Protein AF-A0A351AC07-F1 (afdb_monomer_lite)

Radius of gyration: 26.87 Å; chains: 1; bounding box: 63×47×87 Å

pLDDT: mean 82.21, std 17.82, range [24.64, 98.38]

Sequence (279 aa):
MSVPEFALTTQGALGLLRFEITPADGVLLGVKDDQALPLRKALVGVGPDGILMDLLSGAQILGCYGEADADVTPERISPLRVPTGRFGAEATTHIEFFGSLPTRTLTTTRFHMFEHVFKVFDHEGTMSTLALMIVEHSQLRTWSYFFAADRNPIPPKVLGGKGQWVFDATTGELIAGHSGKVGLLWADVDRPALGMTVDFTSLREQDQEHSEVRLRFADGRAGKGVQGYNITPGGQVSVSLGGGVERVIGQIVTANHGVATISPLHVAPRSLSHGLGLR

Secondary structure (DSSP, 8-state):
-PPP---------TTT-EEEEEESSSEEEEEETTEEEEESSEEEEE-TTSBEEETTT-PEEEEE---TTS---TTS-EE-B--SSEES-B---EEEEEEEEEPP-TT--PPPEEEEEEEEE-TT--EEEEEEEEEE-SSTTEEEEEEEE--SSSPPEEEE-EEEEEE-TTT-BEEE--EEEEEEE-S-TTSPPEEEEEEEEEEEEES-SS---EEEEE--BPPEEEEEEEE-TT-EEEEEETTTEEEEEEEEPEEETTEEE---EEEEEE---------

Foldseek 3Di:
DDDDPPFPPDFFAAPFKWKWKAFPDFFFWWDDPNDTDTHRIAGWHADPQQFIARPVPRTFTKFFWDDFPDDTDPPDIDTDGDDNWFPPWDWWAEWEKAFADAFDDPPDPDWDKDKDKDWTAHPRLDIWIKIWIWTDDPDGQKIKIAIDTDPPPWTWDKDWRIDMWHADPPFQFTPDDQKTKIKTHGPPPVGDIDIYIYGHRNYGYDNDDHTPMDIPDTPTHHGFTFRGWDATQQQFIWTQGPPRDITTTTGGWGDDPNDIHRGGMDIDMDGPPDPPPDD

Structure (mmCIF, N/CA/C/O backbone):
data_AF-A0A351AC07-F1
#
_entry.id   AF-A0A351AC07-F1
#
loop_
_atom_site.group_PDB
_atom_site.id
_atom_site.type_symbol
_atom_site.label_atom_id
_atom_site.label_alt_id
_atom_site.label_comp_id
_atom_site.label_asym_id
_atom_site.label_entity_id
_atom_site.label_seq_id
_atom_site.pdbx_PDB_ins_code
_atom_site.Cartn_x
_atom_site.Cartn_y
_atom_site.Cartn_z
_atom_site.occupancy
_atom_site.B_iso_or_equiv
_atom_site.auth_seq_id
_atom_site.auth_comp_id
_atom_site.auth_asym_id
_atom_site.auth_atom_id
_atom_site.pdbx_PDB_model_num
ATOM 1 N N . MET A 1 1 ? 27.907 31.823 -30.418 1.00 31.12 1 MET A N 1
ATOM 2 C CA . MET A 1 1 ? 26.499 31.922 -29.982 1.00 31.12 1 MET A CA 1
ATOM 3 C C . MET A 1 1 ? 25.945 30.512 -29.965 1.00 31.12 1 MET A C 1
ATOM 5 O O . MET A 1 1 ? 25.778 29.929 -31.026 1.00 31.12 1 MET A O 1
ATOM 9 N N . SER A 1 2 ? 25.829 29.926 -28.775 1.00 25.70 2 SER A N 1
ATOM 10 C CA . SER A 1 2 ? 25.330 28.569 -28.561 1.00 25.70 2 SER A CA 1
ATOM 11 C C . SER A 1 2 ? 23.818 28.543 -28.763 1.00 25.70 2 SER A C 1
ATOM 13 O O . SER A 1 2 ? 23.089 29.342 -28.179 1.00 25.70 2 SER A O 1
ATOM 15 N N . VAL A 1 3 ? 23.362 27.644 -29.630 1.00 24.64 3 VAL A N 1
ATOM 16 C CA . VAL A 1 3 ? 21.943 27.325 -29.790 1.00 24.64 3 VAL A CA 1
ATOM 17 C C . VAL A 1 3 ? 21.494 26.629 -28.500 1.00 24.64 3 VAL A C 1
ATOM 19 O O . VAL A 1 3 ? 22.178 25.695 -28.079 1.00 24.64 3 VAL A O 1
ATOM 22 N N . PRO A 1 4 ? 20.410 27.064 -27.839 1.00 25.89 4 PRO A N 1
ATOM 23 C CA . PRO A 1 4 ? 19.892 26.333 -26.694 1.00 25.89 4 PRO A CA 1
ATOM 24 C C . PRO A 1 4 ? 19.366 24.975 -27.176 1.00 25.89 4 PRO A C 1
ATOM 26 O O . PRO A 1 4 ? 18.523 24.912 -28.073 1.00 25.89 4 PRO A O 1
ATOM 29 N N . GLU A 1 5 ? 19.884 23.892 -26.594 1.00 26.91 5 GLU A N 1
ATOM 30 C CA . GLU A 1 5 ? 19.292 22.558 -26.688 1.00 26.91 5 GLU A CA 1
ATOM 31 C C . GLU A 1 5 ? 17.883 22.632 -26.098 1.00 26.91 5 GLU A C 1
ATOM 33 O O . GLU A 1 5 ? 17.679 22.628 -24.884 1.00 26.91 5 GLU A O 1
ATOM 38 N N . PHE A 1 6 ? 16.886 22.744 -26.971 1.00 25.73 6 PHE A N 1
ATOM 39 C CA . PHE A 1 6 ? 15.506 22.485 -26.604 1.00 25.73 6 PHE A CA 1
ATOM 40 C C . PHE A 1 6 ? 15.398 20.993 -26.288 1.00 25.73 6 PHE A C 1
ATOM 42 O O . PHE A 1 6 ? 15.229 20.167 -27.185 1.00 25.73 6 PHE A O 1
ATOM 49 N N . ALA A 1 7 ? 15.506 20.643 -25.007 1.00 28.58 7 ALA A N 1
ATOM 50 C CA . ALA A 1 7 ? 15.009 19.372 -24.513 1.00 28.58 7 ALA A CA 1
ATOM 51 C C . ALA A 1 7 ? 13.507 19.331 -24.826 1.00 28.58 7 ALA A C 1
ATOM 53 O O . ALA A 1 7 ? 12.701 19.992 -24.175 1.00 28.58 7 ALA A O 1
ATOM 54 N N . LEU A 1 8 ? 13.137 18.612 -25.886 1.00 30.41 8 LEU A N 1
ATOM 55 C CA . LEU A 1 8 ? 11.752 18.303 -26.218 1.00 30.41 8 LEU A CA 1
ATOM 56 C C . LEU A 1 8 ? 11.208 17.365 -25.132 1.00 30.41 8 LEU A C 1
ATOM 58 O O . LEU A 1 8 ? 11.185 16.149 -25.308 1.00 30.41 8 LEU A O 1
ATOM 62 N N . THR A 1 9 ? 10.776 17.918 -23.998 1.00 35.34 9 THR A N 1
ATOM 63 C CA . THR A 1 9 ? 9.960 17.212 -23.005 1.00 35.34 9 THR A CA 1
ATOM 64 C C . THR A 1 9 ? 8.612 16.908 -23.642 1.00 35.34 9 THR A C 1
ATOM 66 O O . THR A 1 9 ? 7.666 17.692 -23.614 1.00 35.34 9 THR A O 1
ATOM 69 N N . THR A 1 10 ? 8.538 15.762 -24.307 1.00 43.12 10 THR A N 1
ATOM 70 C CA . THR A 1 10 ? 7.302 15.265 -24.902 1.00 43.12 10 THR A CA 1
ATOM 71 C C . THR A 1 10 ? 6.594 14.459 -23.829 1.00 43.12 10 THR A C 1
ATOM 73 O O . THR A 1 10 ? 6.897 13.296 -23.597 1.00 43.12 10 THR A O 1
ATOM 76 N N . GLN A 1 11 ? 5.679 15.114 -23.120 1.00 44.41 11 GLN A N 1
ATOM 77 C CA . GLN A 1 11 ? 4.775 14.437 -22.200 1.00 44.41 11 GLN A CA 1
ATOM 78 C C . GLN A 1 11 ? 3.702 13.693 -22.987 1.00 44.41 11 GLN A C 1
ATOM 80 O O . GLN A 1 11 ? 3.165 14.204 -23.971 1.00 44.41 11 GLN A O 1
ATOM 85 N N . GLY A 1 12 ? 3.300 12.530 -22.499 1.00 44.78 12 GLY A N 1
ATOM 86 C CA . GLY A 1 12 ? 1.999 12.000 -22.871 1.00 44.78 12 GLY A CA 1
ATOM 87 C C . GLY A 1 12 ? 1.707 10.622 -22.320 1.00 44.78 12 GLY A C 1
ATOM 88 O O . GLY A 1 12 ? 2.529 10.000 -21.652 1.00 44.78 12 GLY A O 1
ATOM 89 N N . ALA A 1 13 ? 0.474 10.208 -22.590 1.00 51.75 13 ALA A N 1
ATOM 90 C CA . ALA A 1 13 ? -0.187 9.103 -21.925 1.00 51.75 13 ALA A CA 1
ATOM 91 C C . ALA A 1 13 ? 0.572 7.778 -22.071 1.00 51.75 13 ALA A C 1
ATOM 93 O O . ALA A 1 13 ? 1.090 7.443 -23.144 1.00 51.75 13 ALA A O 1
ATOM 94 N N . LEU A 1 14 ? 0.576 7.003 -20.984 1.00 53.69 14 LEU A N 1
ATOM 95 C CA . LEU A 1 14 ? 1.040 5.618 -20.960 1.00 53.69 14 LEU A CA 1
ATOM 96 C C . LEU A 1 14 ? 0.433 4.835 -22.138 1.00 53.69 14 LEU A C 1
ATOM 98 O O . LEU A 1 14 ? -0.777 4.848 -22.351 1.00 53.69 14 LEU A O 1
ATOM 102 N N . GLY A 1 15 ? 1.292 4.200 -22.939 1.00 51.78 15 GLY A N 1
ATOM 103 C CA . GLY A 1 15 ? 0.907 3.412 -24.117 1.00 51.78 15 GLY A CA 1
ATOM 104 C C . GLY A 1 15 ? 0.845 4.167 -25.454 1.00 51.78 15 GLY A C 1
ATOM 105 O O . GLY A 1 15 ? 0.836 3.518 -26.501 1.00 51.78 15 GLY A O 1
ATOM 106 N N . LEU A 1 16 ? 0.861 5.508 -25.462 1.00 59.22 16 LEU A N 1
ATOM 107 C CA . LEU A 1 16 ? 0.823 6.304 -26.703 1.00 59.22 16 LEU A CA 1
ATOM 108 C C . LEU A 1 16 ? 2.176 6.905 -27.097 1.00 59.22 16 LEU A C 1
ATOM 110 O O . LEU A 1 16 ? 2.408 7.114 -28.290 1.00 59.22 16 LEU A O 1
ATOM 114 N N . LEU A 1 17 ? 3.080 7.143 -26.140 1.00 70.00 17 LEU A N 1
ATOM 115 C CA . LEU A 1 17 ? 4.438 7.576 -26.465 1.00 70.00 17 LEU A CA 1
ATOM 116 C C . LEU A 1 17 ? 5.362 6.420 -26.795 1.00 70.00 17 LEU A C 1
ATOM 118 O O . LEU A 1 17 ? 5.476 5.441 -26.052 1.00 70.00 17 LEU A O 1
ATOM 122 N N . ARG A 1 18 ? 6.070 6.613 -27.904 1.00 81.69 18 ARG A N 1
ATOM 123 C CA . ARG A 1 18 ? 7.169 5.775 -28.358 1.00 81.69 18 ARG A CA 1
ATOM 124 C C . ARG A 1 18 ? 8.381 6.660 -28.583 1.00 81.69 18 ARG A C 1
ATOM 126 O O . ARG A 1 18 ? 8.245 7.791 -29.048 1.00 81.69 18 ARG A O 1
ATOM 133 N N . PHE A 1 19 ? 9.557 6.135 -28.298 1.00 85.69 19 PHE A N 1
ATOM 134 C CA . PHE A 1 19 ? 10.814 6.836 -28.506 1.00 85.69 19 PHE A CA 1
ATOM 135 C C . PHE A 1 19 ? 11.640 6.062 -29.513 1.00 85.69 19 PHE A C 1
ATOM 137 O O . PHE A 1 19 ? 11.907 4.880 -29.336 1.00 85.69 19 PHE A O 1
ATOM 144 N N . GLU A 1 20 ? 12.054 6.720 -30.583 1.00 91.00 20 GLU A N 1
ATOM 145 C CA . GLU A 1 20 ? 13.135 6.184 -31.389 1.00 91.00 20 GLU A CA 1
ATOM 146 C C . GLU A 1 20 ? 14.449 6.536 -30.701 1.00 91.00 20 GLU A C 1
ATOM 148 O O . GLU A 1 20 ? 14.752 7.714 -30.505 1.00 91.00 20 GLU A O 1
ATOM 153 N N . ILE A 1 21 ? 15.204 5.513 -30.313 1.00 90.94 21 ILE A N 1
ATOM 154 C CA . ILE A 1 21 ? 16.453 5.664 -29.576 1.00 90.94 21 ILE A CA 1
ATOM 155 C C . ILE A 1 21 ? 17.581 5.045 -30.381 1.00 90.94 21 ILE A C 1
ATOM 157 O O . ILE A 1 21 ? 17.493 3.899 -30.827 1.00 90.94 21 ILE A O 1
ATOM 161 N N . THR A 1 22 ? 18.651 5.811 -30.555 1.00 91.25 22 THR A N 1
ATOM 162 C CA . THR A 1 22 ? 19.903 5.357 -31.164 1.00 91.25 22 THR A CA 1
ATOM 163 C C . THR A 1 22 ? 21.048 5.742 -30.228 1.00 91.25 22 THR A C 1
ATOM 165 O O . THR A 1 22 ? 21.160 6.921 -29.893 1.00 91.25 22 THR A O 1
ATOM 168 N N . PRO A 1 23 ? 21.882 4.798 -29.767 1.00 89.38 23 PRO A N 1
ATOM 169 C CA . PRO A 1 23 ? 23.034 5.134 -28.946 1.00 89.38 23 PRO A CA 1
ATOM 170 C C . PRO A 1 23 ? 24.050 5.920 -29.784 1.00 89.38 23 PRO A C 1
ATOM 172 O O . PRO A 1 23 ? 24.273 5.594 -30.951 1.00 89.38 23 PRO A O 1
ATOM 175 N N . ALA A 1 24 ? 24.643 6.969 -29.208 1.00 86.56 24 ALA A N 1
ATOM 176 C CA . ALA A 1 24 ? 25.676 7.751 -29.890 1.00 86.56 24 ALA A CA 1
ATOM 177 C C . ALA A 1 24 ? 26.977 6.945 -30.068 1.00 86.56 24 ALA A C 1
ATOM 179 O O . ALA A 1 24 ? 27.710 7.160 -31.030 1.00 86.56 24 ALA A O 1
ATOM 180 N N . ASP A 1 25 ? 27.232 5.999 -29.160 1.00 83.06 25 ASP A N 1
ATOM 181 C CA . ASP A 1 25 ? 28.327 5.034 -29.228 1.00 83.06 25 ASP A CA 1
ATOM 182 C C . ASP A 1 25 ? 27.880 3.661 -28.688 1.00 83.06 25 ASP A C 1
ATOM 184 O O . ASP A 1 25 ? 27.021 3.568 -27.806 1.00 83.06 25 ASP A O 1
ATOM 188 N N . GLY A 1 26 ? 28.464 2.587 -29.222 1.00 87.38 26 GLY A N 1
ATOM 189 C CA . GLY A 1 26 ? 28.151 1.209 -28.850 1.00 87.38 26 GLY A CA 1
ATOM 190 C C . GLY A 1 26 ? 26.776 0.719 -29.329 1.00 87.38 26 GLY A C 1
ATOM 191 O O . GLY A 1 26 ? 26.354 0.956 -30.464 1.00 87.38 26 GLY A O 1
ATOM 192 N N . VAL A 1 27 ? 26.100 -0.048 -28.473 1.00 91.00 27 VAL A N 1
ATOM 193 C CA . VAL A 1 27 ? 24.762 -0.622 -28.695 1.00 91.00 27 VAL A CA 1
ATOM 194 C C . VAL A 1 27 ? 23.920 -0.508 -27.428 1.00 91.00 27 VAL A C 1
ATOM 196 O O . VAL A 1 27 ? 24.454 -0.559 -26.326 1.00 91.00 27 VAL A O 1
ATOM 199 N N . LEU A 1 28 ? 22.601 -0.396 -27.557 1.00 91.31 28 LEU A N 1
ATOM 200 C CA . LEU A 1 28 ? 21.691 -0.604 -26.433 1.00 91.31 28 LEU A CA 1
ATOM 201 C C . LEU A 1 28 ? 21.726 -2.083 -26.034 1.00 91.31 28 LEU A C 1
ATOM 203 O O . LEU A 1 28 ? 21.830 -2.965 -26.895 1.00 91.31 28 LEU A O 1
ATOM 207 N N . LEU A 1 29 ? 21.605 -2.352 -24.738 1.00 90.12 29 LEU A N 1
ATOM 208 C CA . LEU A 1 29 ? 21.471 -3.708 -24.224 1.00 90.12 29 LEU A CA 1
ATOM 209 C C . LEU A 1 29 ? 19.991 -4.096 -24.159 1.00 90.12 29 LEU A C 1
ATOM 211 O O . LEU A 1 29 ? 19.217 -3.498 -23.414 1.00 90.12 29 LEU A O 1
ATOM 215 N N . GLY A 1 30 ? 19.602 -5.095 -24.948 1.00 90.81 30 GLY A N 1
ATOM 216 C CA . GLY A 1 30 ? 18.299 -5.743 -24.868 1.00 90.81 30 GLY A CA 1
ATOM 217 C C . GLY A 1 30 ? 18.408 -7.168 -24.323 1.00 90.81 30 GLY A C 1
ATOM 218 O O . GLY A 1 30 ? 19.467 -7.785 -24.420 1.00 90.81 30 GLY A O 1
ATOM 219 N N . VAL A 1 31 ? 17.314 -7.717 -23.798 1.00 92.00 31 VAL A N 1
ATOM 220 C CA . VAL A 1 31 ? 17.171 -9.158 -23.525 1.00 92.00 31 VAL A CA 1
ATOM 221 C C . VAL A 1 31 ? 15.877 -9.675 -24.134 1.00 92.00 31 VAL A C 1
ATOM 223 O O . VAL A 1 31 ? 14.824 -9.053 -23.995 1.00 92.00 31 VAL A O 1
ATOM 226 N N . LYS A 1 32 ? 15.947 -10.824 -24.801 1.00 92.44 32 LYS A N 1
ATOM 227 C CA . LYS A 1 32 ? 14.785 -11.551 -25.312 1.00 92.44 32 LYS A CA 1
ATOM 228 C C . LYS A 1 32 ? 15.008 -13.041 -25.093 1.00 92.44 32 LYS A C 1
ATOM 230 O O . LYS A 1 32 ? 16.074 -13.534 -25.441 1.00 92.44 32 LYS A O 1
ATOM 235 N N . ASP A 1 33 ? 14.025 -13.728 -24.515 1.00 90.12 33 ASP A N 1
ATOM 236 C CA . ASP A 1 33 ? 14.099 -15.169 -24.230 1.00 90.12 33 ASP A CA 1
ATOM 237 C C . ASP A 1 33 ? 15.393 -15.546 -23.469 1.00 90.12 33 ASP A C 1
ATOM 239 O O . ASP A 1 33 ? 16.104 -16.479 -23.834 1.00 90.12 33 ASP A O 1
ATOM 243 N N . ASP A 1 34 ? 15.734 -14.739 -22.453 1.00 85.56 34 ASP A N 1
ATOM 244 C CA . ASP A 1 34 ? 16.958 -14.815 -21.633 1.00 85.56 34 ASP A CA 1
ATOM 245 C C . ASP A 1 34 ? 18.292 -14.678 -22.392 1.00 85.56 34 ASP A C 1
ATOM 247 O O . ASP A 1 34 ? 19.369 -14.904 -21.835 1.00 85.56 34 ASP A O 1
ATOM 251 N N . GLN A 1 35 ? 18.256 -14.239 -23.652 1.00 88.31 35 GLN A N 1
ATOM 252 C CA . GLN A 1 35 ? 19.444 -13.959 -24.454 1.00 88.31 35 GLN A CA 1
ATOM 253 C C . GLN A 1 35 ? 19.676 -12.459 -24.610 1.00 88.31 35 GLN A C 1
ATOM 255 O O . GLN A 1 35 ? 18.762 -11.694 -24.926 1.00 88.31 35 GLN A O 1
ATOM 260 N N . ALA A 1 36 ? 20.929 -12.039 -24.426 1.00 86.75 36 ALA A N 1
ATOM 261 C CA . ALA A 1 36 ? 21.343 -10.667 -24.678 1.00 86.75 36 ALA A CA 1
ATOM 262 C C . ALA A 1 36 ? 21.251 -10.346 -26.177 1.00 86.75 36 ALA A C 1
ATOM 264 O O . ALA A 1 36 ? 21.834 -11.037 -27.015 1.00 86.75 36 ALA A O 1
ATOM 265 N N . LEU A 1 37 ? 20.553 -9.262 -26.504 1.00 90.50 37 LEU A N 1
ATOM 266 C CA . LEU A 1 37 ? 20.364 -8.770 -27.858 1.00 90.50 37 LEU A CA 1
ATOM 267 C C . LEU A 1 37 ? 20.934 -7.347 -27.969 1.00 90.50 37 LEU A C 1
ATOM 269 O O . LEU A 1 37 ? 20.338 -6.407 -27.442 1.00 90.50 37 LEU A O 1
ATOM 273 N N . PRO A 1 38 ? 22.078 -7.154 -28.644 1.00 91.12 38 PRO A N 1
ATOM 274 C CA . PRO A 1 38 ? 22.615 -5.822 -28.886 1.00 91.12 38 PRO A CA 1
ATOM 275 C C . PRO A 1 38 ? 21.768 -5.085 -29.932 1.00 91.12 38 PRO A C 1
ATOM 277 O O . PRO A 1 38 ? 21.600 -5.559 -31.057 1.00 91.12 38 PRO A O 1
ATOM 280 N N . LEU A 1 39 ? 21.268 -3.897 -29.588 1.00 91.94 39 LEU A N 1
ATOM 281 C CA . LEU A 1 39 ? 20.401 -3.098 -30.455 1.00 91.94 39 LEU A CA 1
ATOM 282 C C . LEU A 1 39 ? 21.101 -1.798 -30.866 1.00 91.94 39 LEU A C 1
ATOM 284 O O . LEU A 1 39 ? 21.424 -0.949 -30.040 1.00 91.94 39 LEU A O 1
ATOM 288 N N . ARG A 1 40 ? 21.309 -1.604 -32.170 1.00 91.44 40 ARG A N 1
ATOM 289 C CA . ARG A 1 40 ? 21.865 -0.346 -32.714 1.00 91.44 40 ARG A CA 1
ATOM 290 C C . ARG A 1 40 ? 20.831 0.771 -32.812 1.00 91.44 40 ARG A C 1
ATOM 292 O O . ARG A 1 40 ? 21.193 1.923 -32.993 1.00 91.44 40 ARG A O 1
ATOM 299 N N . LYS A 1 41 ? 19.554 0.415 -32.749 1.00 91.88 41 LYS A N 1
ATOM 300 C CA . LYS A 1 41 ? 18.407 1.313 -32.797 1.00 91.88 41 LYS A CA 1
ATOM 301 C C . LYS A 1 41 ? 17.222 0.576 -32.191 1.00 91.88 41 LYS A C 1
ATOM 303 O O . LYS A 1 41 ? 17.088 -0.623 -32.423 1.00 91.88 41 LYS A O 1
ATOM 308 N N . ALA A 1 42 ? 16.379 1.284 -31.453 1.00 91.50 42 ALA A N 1
ATOM 309 C CA . ALA A 1 42 ? 15.164 0.730 -30.873 1.00 91.50 42 ALA A CA 1
ATOM 310 C C . ALA A 1 42 ? 13.993 1.697 -31.059 1.00 91.50 42 ALA A C 1
ATOM 312 O O . ALA A 1 42 ? 14.160 2.915 -30.951 1.00 91.50 42 ALA A O 1
ATOM 313 N N . LEU A 1 43 ? 12.807 1.149 -31.319 1.00 92.25 43 LEU A N 1
ATOM 314 C CA . LEU A 1 43 ? 11.553 1.871 -31.140 1.00 92.25 43 LEU A CA 1
ATOM 315 C C . LEU A 1 43 ? 11.014 1.491 -29.765 1.00 92.25 43 LEU A C 1
ATOM 317 O O . LEU A 1 43 ? 10.318 0.492 -29.617 1.00 92.25 43 LEU A O 1
ATOM 321 N N . VAL A 1 44 ? 11.369 2.273 -28.757 1.00 90.88 44 VAL A N 1
ATOM 322 C CA . VAL A 1 44 ? 11.064 1.981 -27.361 1.00 90.88 44 VAL A CA 1
ATOM 323 C C . VAL A 1 44 ? 9.622 2.348 -27.031 1.00 90.88 44 VAL A C 1
ATOM 325 O O . VAL A 1 44 ? 9.158 3.445 -27.345 1.00 90.88 44 VAL A O 1
ATOM 328 N N . GLY A 1 45 ? 8.927 1.423 -26.378 1.00 88.44 45 GLY A N 1
ATOM 329 C CA . GLY A 1 45 ? 7.610 1.618 -25.785 1.00 88.44 45 GLY A CA 1
ATOM 330 C C . GLY A 1 45 ? 7.466 0.836 -24.481 1.00 88.44 45 GLY A C 1
ATOM 331 O O . GLY A 1 45 ? 8.362 0.090 -24.092 1.00 88.44 45 GLY A O 1
ATOM 332 N N . VAL A 1 46 ? 6.330 1.007 -23.808 1.00 86.19 46 VAL A N 1
ATOM 333 C CA . VAL A 1 46 ? 6.008 0.296 -22.562 1.00 86.19 46 VAL A CA 1
ATOM 334 C C . VAL A 1 46 ? 5.177 -0.944 -22.892 1.00 86.19 46 VAL A C 1
ATOM 336 O O . VAL A 1 46 ? 4.137 -0.832 -23.544 1.00 86.19 46 VAL A O 1
ATOM 339 N N . GLY A 1 47 ? 5.650 -2.117 -22.469 1.00 81.06 47 GLY A N 1
ATOM 340 C CA . GLY A 1 47 ? 4.928 -3.385 -22.569 1.00 81.06 47 GLY A CA 1
ATOM 341 C C . GLY A 1 47 ? 3.849 -3.562 -21.484 1.00 81.06 47 GLY A C 1
ATOM 342 O O . GLY A 1 47 ? 3.710 -2.703 -20.612 1.00 81.06 47 GLY A O 1
ATOM 343 N N . PRO A 1 48 ? 3.103 -4.685 -21.502 1.00 69.00 48 PRO A N 1
ATOM 344 C CA . PRO A 1 48 ? 1.987 -4.946 -20.580 1.00 69.00 48 PRO A CA 1
ATOM 345 C C . PRO A 1 48 ? 2.362 -4.856 -19.092 1.00 69.00 48 PRO A C 1
ATOM 347 O O . PRO A 1 48 ? 1.595 -4.320 -18.300 1.00 69.00 48 PRO A O 1
ATOM 350 N N . ASP A 1 49 ? 3.580 -5.274 -18.735 1.00 74.75 49 ASP A N 1
ATOM 351 C CA . ASP A 1 49 ? 4.064 -5.311 -17.345 1.00 74.75 49 ASP A CA 1
ATOM 352 C C . ASP A 1 49 ? 4.864 -4.057 -16.940 1.00 74.75 49 ASP A C 1
ATOM 354 O O . ASP A 1 49 ? 5.692 -4.090 -16.020 1.00 74.75 49 ASP A O 1
ATOM 358 N N . GLY A 1 50 ? 4.715 -2.964 -17.695 1.00 81.25 50 GLY A N 1
ATOM 359 C CA . GLY A 1 50 ? 5.469 -1.728 -17.487 1.00 81.25 50 GLY A CA 1
ATOM 360 C C . GLY A 1 50 ? 6.930 -1.791 -17.944 1.00 81.25 50 GLY A C 1
ATOM 361 O O . GLY A 1 50 ? 7.664 -0.823 -17.777 1.00 81.25 50 GLY A O 1
ATOM 362 N N . ILE A 1 51 ? 7.391 -2.903 -18.520 1.00 89.56 51 ILE A N 1
ATOM 363 C CA . ILE A 1 51 ? 8.778 -3.052 -18.987 1.00 89.56 51 ILE A CA 1
ATOM 364 C C . ILE A 1 51 ? 8.998 -2.202 -20.244 1.00 89.56 51 ILE A C 1
ATOM 366 O O . ILE A 1 51 ? 8.183 -2.233 -21.168 1.00 89.56 51 ILE A O 1
ATOM 370 N N . LEU A 1 52 ? 10.111 -1.468 -20.305 1.00 90.69 52 LEU A N 1
ATOM 371 C CA . LEU A 1 52 ? 10.549 -0.816 -21.538 1.00 90.69 52 LEU A CA 1
ATOM 372 C C . LEU A 1 52 ? 11.010 -1.868 -22.542 1.00 90.69 52 LEU A C 1
ATOM 374 O O . LEU A 1 52 ? 11.879 -2.684 -22.246 1.00 90.69 52 LEU A O 1
ATOM 378 N N . MET A 1 53 ? 10.448 -1.834 -23.744 1.00 92.69 53 MET A N 1
ATOM 379 C CA . MET A 1 53 ? 10.721 -2.808 -24.794 1.00 92.69 53 MET A CA 1
ATOM 380 C C . MET A 1 53 ? 11.018 -2.116 -26.115 1.00 92.69 53 MET A C 1
ATOM 382 O O . MET A 1 53 ? 10.389 -1.112 -26.446 1.00 92.69 53 MET A O 1
ATOM 386 N N . ASP A 1 54 ? 11.916 -2.695 -26.908 1.00 93.31 54 ASP A N 1
ATOM 387 C CA . ASP A 1 54 ? 11.949 -2.430 -28.339 1.00 93.31 54 ASP A CA 1
ATOM 388 C C . ASP A 1 54 ? 10.738 -3.098 -28.999 1.00 93.31 54 ASP A C 1
ATOM 390 O O . ASP A 1 54 ? 10.634 -4.323 -29.064 1.00 93.31 54 ASP A O 1
ATOM 394 N N . LEU A 1 55 ? 9.821 -2.281 -29.507 1.00 89.38 55 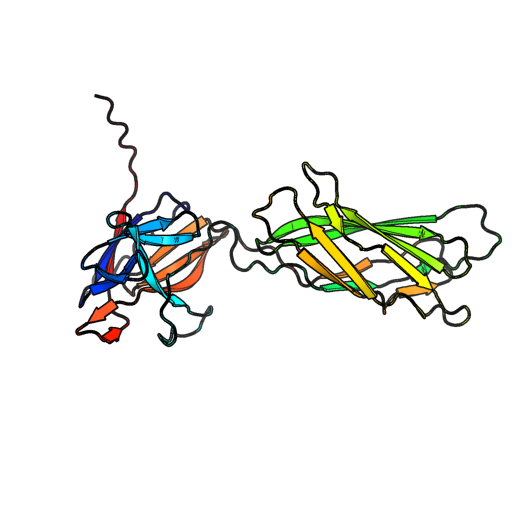LEU A N 1
ATOM 395 C CA . LEU A 1 55 ? 8.568 -2.727 -30.112 1.00 89.38 55 LEU A CA 1
ATOM 396 C C . LEU A 1 55 ? 8.770 -3.466 -31.442 1.00 89.38 55 LEU A C 1
ATOM 398 O O . LEU A 1 55 ? 7.832 -4.092 -3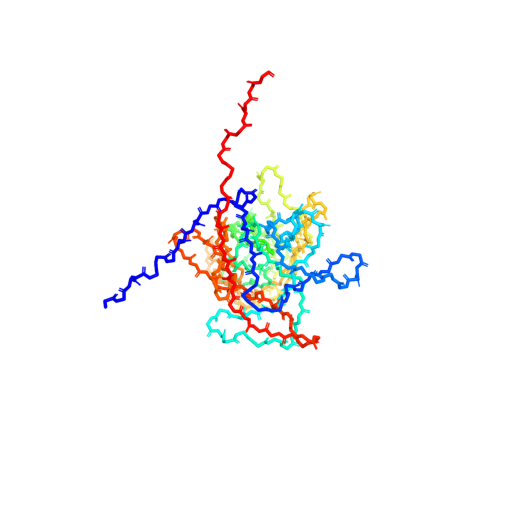1.929 1.00 89.38 55 LEU A O 1
ATOM 402 N N . LEU A 1 56 ? 9.961 -3.381 -32.044 1.00 89.88 56 LEU A N 1
ATOM 403 C CA . LEU A 1 56 ? 10.279 -4.070 -33.296 1.00 89.88 56 LEU A CA 1
ATOM 404 C C . LEU A 1 56 ? 10.757 -5.502 -33.051 1.00 89.88 56 LEU A C 1
ATOM 406 O O . LEU A 1 56 ? 10.267 -6.434 -33.686 1.00 89.88 56 LEU A O 1
ATOM 410 N N . SER A 1 57 ? 11.713 -5.690 -32.139 1.00 90.06 57 SER A N 1
ATOM 411 C CA . SER A 1 57 ? 12.274 -7.012 -31.834 1.00 90.06 57 SER A CA 1
ATOM 412 C C . SER A 1 57 ? 11.541 -7.749 -30.712 1.00 90.06 57 SER A C 1
ATOM 414 O O . SER A 1 57 ? 11.638 -8.978 -30.624 1.00 90.06 57 SER A O 1
ATOM 416 N N . GLY A 1 58 ? 10.813 -7.027 -29.857 1.00 89.94 58 GLY A N 1
ATOM 417 C CA . GLY A 1 58 ? 10.243 -7.540 -28.613 1.00 89.94 58 GLY A CA 1
ATOM 418 C C . GLY A 1 58 ? 11.272 -7.702 -27.490 1.00 89.94 58 GLY A C 1
ATOM 419 O O . GLY A 1 58 ? 10.968 -8.341 -26.488 1.00 89.94 58 GLY A O 1
ATOM 420 N N . ALA A 1 59 ? 12.488 -7.172 -27.645 1.00 93.19 59 ALA A N 1
ATOM 421 C CA . ALA A 1 59 ? 13.503 -7.235 -26.601 1.00 93.19 59 ALA A CA 1
ATOM 422 C C . ALA A 1 59 ? 13.224 -6.225 -25.482 1.00 93.19 59 ALA A C 1
ATOM 424 O O . ALA A 1 59 ? 12.862 -5.077 -25.736 1.00 93.19 59 ALA A O 1
ATOM 425 N N . GLN A 1 60 ? 13.434 -6.645 -24.240 1.00 94.38 60 GLN A N 1
ATOM 426 C CA . GLN A 1 60 ? 13.357 -5.798 -23.056 1.00 94.38 60 GLN A CA 1
ATOM 427 C C . GLN A 1 60 ? 14.612 -4.930 -22.972 1.00 94.38 60 GLN A C 1
ATOM 429 O O . GLN A 1 60 ? 15.721 -5.454 -23.040 1.00 94.38 60 GLN A O 1
ATOM 434 N N . ILE A 1 61 ? 14.447 -3.618 -22.822 1.00 93.81 61 ILE A N 1
ATOM 435 C CA . ILE A 1 61 ? 15.553 -2.666 -22.708 1.00 93.81 61 ILE A CA 1
ATOM 436 C C . ILE A 1 61 ? 16.134 -2.737 -21.299 1.00 93.81 61 ILE A C 1
ATOM 438 O O . ILE A 1 61 ? 15.423 -2.581 -20.302 1.00 93.81 61 ILE A O 1
ATOM 442 N N . LEU A 1 62 ? 17.442 -2.959 -21.222 1.00 91.69 62 LEU A N 1
ATOM 443 C CA . LEU A 1 62 ? 18.170 -3.030 -19.969 1.00 91.69 62 LEU A CA 1
ATOM 444 C C . LEU A 1 62 ? 18.651 -1.651 -19.513 1.00 91.69 62 LEU A C 1
ATOM 446 O O . LEU A 1 62 ? 18.999 -0.772 -20.306 1.00 91.69 62 LEU A O 1
ATOM 450 N N . GLY A 1 63 ? 18.730 -1.498 -18.199 1.00 90.00 63 GLY A N 1
ATOM 451 C CA . GLY A 1 63 ? 19.309 -0.330 -17.566 1.00 90.00 63 GLY A CA 1
ATOM 452 C C . GLY A 1 63 ? 19.582 -0.558 -16.090 1.00 90.00 63 GLY A C 1
ATOM 453 O O . GLY A 1 63 ? 19.506 -1.682 -15.590 1.00 90.00 63 GLY A O 1
ATOM 454 N N . CYS A 1 64 ? 19.901 0.525 -15.402 1.00 86.69 64 CYS A N 1
ATOM 455 C CA . CYS A 1 64 ? 20.100 0.571 -13.961 1.00 86.69 64 CYS A CA 1
ATOM 456 C C . CYS A 1 64 ? 19.025 1.450 -13.314 1.00 86.69 64 CYS A C 1
ATOM 458 O O . CYS A 1 64 ? 18.547 2.419 -13.907 1.00 86.69 64 CYS A O 1
ATOM 460 N N . TYR A 1 65 ? 18.623 1.091 -12.098 1.00 78.69 65 TYR A N 1
ATOM 461 C CA . TYR A 1 65 ? 17.678 1.873 -11.306 1.00 78.69 65 TYR A CA 1
ATOM 462 C C . TYR A 1 65 ? 18.435 2.906 -10.473 1.00 78.69 65 TYR A C 1
ATOM 464 O O . TYR A 1 65 ? 19.477 2.592 -9.902 1.00 78.69 65 TYR A O 1
ATOM 472 N N . GLY A 1 66 ? 17.903 4.125 -10.407 1.00 62.41 66 GLY A N 1
ATOM 473 C CA . GLY A 1 66 ? 18.348 5.155 -9.472 1.00 62.41 66 GLY A CA 1
ATOM 474 C C . GLY A 1 66 ? 17.283 5.388 -8.412 1.00 62.41 66 GLY A C 1
ATOM 475 O O . GLY A 1 66 ? 16.091 5.365 -8.728 1.00 62.41 66 GLY A O 1
ATOM 476 N N . GLU A 1 67 ? 17.692 5.626 -7.168 1.00 50.41 67 GLU A N 1
ATOM 477 C CA . GLU A 1 67 ? 16.802 6.278 -6.207 1.00 50.41 67 GLU A CA 1
ATOM 478 C C . GLU A 1 67 ? 16.618 7.752 -6.594 1.00 50.41 67 GLU A C 1
ATOM 480 O O . GLU A 1 67 ? 17.466 8.350 -7.263 1.00 50.41 67 GLU A O 1
ATOM 485 N N . ALA A 1 68 ? 15.490 8.347 -6.199 1.00 43.91 68 ALA A N 1
ATOM 486 C CA . ALA A 1 68 ? 15.269 9.773 -6.410 1.00 43.91 68 ALA A CA 1
ATOM 487 C C . ALA A 1 68 ? 16.414 10.572 -5.756 1.00 43.91 68 ALA A C 1
ATOM 489 O O . ALA A 1 68 ? 16.683 10.390 -4.574 1.00 43.91 68 ALA A O 1
ATOM 490 N N . ASP A 1 69 ? 17.055 11.453 -6.529 1.00 39.97 69 ASP A N 1
ATOM 491 C CA . ASP A 1 69 ? 18.173 12.324 -6.125 1.00 39.97 69 ASP A CA 1
ATOM 492 C C . ASP A 1 69 ? 19.543 11.640 -5.893 1.00 39.97 69 ASP A C 1
ATOM 494 O O . ASP A 1 69 ? 20.470 12.298 -5.420 1.00 39.97 69 ASP A O 1
ATOM 498 N N . ALA A 1 70 ? 19.721 10.369 -6.281 1.00 46.78 70 ALA A N 1
ATOM 499 C CA . ALA A 1 70 ? 21.020 9.683 -6.252 1.00 46.78 70 ALA A CA 1
ATOM 500 C C . ALA A 1 70 ? 21.614 9.482 -7.660 1.00 46.78 70 ALA A C 1
ATOM 502 O O . ALA A 1 70 ? 20.888 9.235 -8.627 1.00 46.78 70 ALA A O 1
ATOM 503 N N . ASP A 1 71 ? 22.946 9.544 -7.771 1.00 48.50 71 ASP A N 1
ATOM 504 C CA . ASP A 1 71 ? 23.654 9.143 -8.990 1.00 48.50 71 ASP A CA 1
ATOM 505 C C . ASP A 1 71 ? 23.398 7.657 -9.273 1.00 48.50 71 ASP A C 1
ATOM 507 O O . ASP A 1 71 ? 23.551 6.796 -8.404 1.00 48.50 71 ASP A O 1
ATOM 511 N N . VAL A 1 72 ? 22.995 7.348 -10.506 1.00 52.38 72 VAL A N 1
ATOM 512 C CA . VAL A 1 72 ? 22.678 5.982 -10.925 1.00 52.38 72 VAL A CA 1
ATOM 513 C C . VAL A 1 72 ? 23.978 5.190 -11.080 1.00 52.38 72 VAL A C 1
ATOM 515 O O . VAL A 1 72 ? 24.720 5.389 -12.042 1.00 52.38 72 VAL A O 1
ATOM 518 N N . THR A 1 73 ? 24.262 4.261 -10.166 1.00 54.47 73 THR A N 1
ATOM 519 C CA . THR A 1 73 ? 25.401 3.345 -10.310 1.00 54.47 73 THR A CA 1
ATOM 520 C C . THR A 1 73 ? 24.973 2.065 -11.048 1.00 54.47 73 THR A C 1
ATOM 522 O O . THR A 1 73 ? 23.946 1.462 -10.730 1.00 54.47 73 THR A O 1
ATOM 525 N N . PRO A 1 74 ? 25.730 1.602 -12.060 1.00 56.25 74 PRO A N 1
ATOM 526 C CA . PRO A 1 74 ? 25.373 0.433 -12.871 1.00 56.25 74 PRO A CA 1
ATOM 527 C C . PRO A 1 74 ? 25.623 -0.920 -12.170 1.00 56.25 74 PRO A C 1
ATOM 529 O O . PRO A 1 74 ? 25.862 -1.923 -12.838 1.00 56.25 74 PRO A O 1
ATOM 532 N N . GLU A 1 75 ? 25.565 -0.988 -10.835 1.00 58.78 75 GLU A N 1
ATOM 533 C CA . GLU A 1 75 ? 25.887 -2.208 -10.070 1.00 58.78 75 GLU A CA 1
ATOM 534 C C . GLU A 1 75 ? 24.892 -3.353 -10.306 1.00 58.78 75 GLU A C 1
ATOM 536 O O . GLU A 1 75 ? 25.223 -4.523 -10.105 1.00 58.78 75 GLU A O 1
ATOM 541 N N . ARG A 1 76 ? 23.684 -3.045 -10.795 1.00 72.06 76 ARG A N 1
ATOM 542 C CA . ARG A 1 76 ? 22.703 -4.053 -11.198 1.00 72.06 76 ARG A CA 1
ATOM 543 C C . ARG A 1 76 ? 21.975 -3.645 -12.473 1.00 72.06 76 ARG A C 1
ATOM 545 O O . ARG A 1 76 ? 21.105 -2.777 -12.458 1.00 72.06 76 ARG A O 1
ATOM 552 N N . ILE A 1 77 ? 22.315 -4.317 -13.571 1.00 84.31 77 ILE A N 1
ATOM 553 C CA . ILE A 1 77 ? 21.635 -4.171 -14.859 1.00 84.31 77 ILE A CA 1
ATOM 554 C C . ILE A 1 77 ? 20.434 -5.116 -14.893 1.00 84.31 77 ILE A C 1
ATOM 556 O O . ILE A 1 77 ? 20.560 -6.310 -14.623 1.00 84.31 77 ILE A O 1
ATOM 560 N N . SER A 1 78 ? 19.261 -4.583 -15.214 1.00 88.00 78 SER A N 1
ATOM 561 C CA . SER A 1 78 ? 18.022 -5.356 -15.329 1.00 88.00 78 SER A CA 1
ATOM 562 C C . SER A 1 78 ? 17.036 -4.667 -16.279 1.00 88.00 78 SER A C 1
ATOM 564 O O . SER A 1 78 ? 17.261 -3.509 -16.643 1.00 88.00 78 SER A O 1
ATOM 566 N N . PRO A 1 79 ? 15.969 -5.354 -16.726 1.00 90.62 79 PRO A N 1
ATOM 567 C CA . PRO A 1 79 ? 14.928 -4.729 -17.534 1.00 90.62 79 PRO A CA 1
ATOM 568 C C . PRO A 1 79 ? 14.344 -3.503 -16.832 1.00 90.62 79 PRO A C 1
ATOM 570 O O . PRO A 1 79 ? 13.860 -3.613 -15.706 1.00 90.62 79 PRO A O 1
ATOM 573 N N . LEU A 1 80 ? 14.373 -2.345 -17.494 1.00 89.75 80 LEU A N 1
ATOM 574 C CA . LEU A 1 80 ? 13.815 -1.119 -16.928 1.00 89.75 80 LEU A CA 1
ATOM 575 C C . LEU A 1 80 ? 12.290 -1.184 -16.908 1.00 89.75 80 LEU A C 1
ATOM 577 O O . LEU A 1 80 ? 11.655 -1.548 -17.898 1.00 89.75 80 LEU A O 1
ATOM 581 N N . ARG A 1 81 ? 11.700 -0.772 -15.784 1.00 87.69 81 ARG A N 1
ATOM 582 C CA . ARG A 1 81 ? 10.248 -0.743 -15.585 1.00 87.69 81 ARG A CA 1
ATOM 583 C C . ARG A 1 81 ? 9.761 0.671 -15.332 1.00 87.69 81 ARG A C 1
ATOM 585 O O . ARG A 1 81 ? 10.266 1.354 -14.447 1.00 87.69 81 ARG A O 1
ATOM 592 N N . VAL A 1 82 ? 8.736 1.053 -16.077 1.00 85.75 82 VAL A N 1
ATOM 593 C CA . VAL A 1 82 ? 7.942 2.261 -15.906 1.00 85.75 82 VAL A CA 1
ATOM 594 C C . VAL A 1 82 ? 6.638 1.873 -15.200 1.00 85.75 82 VAL A C 1
ATOM 596 O O . VAL A 1 82 ? 5.889 1.048 -15.723 1.00 85.75 82 VAL A O 1
ATOM 599 N N . PRO A 1 83 ? 6.331 2.453 -14.031 1.00 79.50 83 PRO A N 1
ATOM 600 C CA . PRO A 1 83 ? 5.038 2.259 -13.388 1.00 79.50 83 PRO A CA 1
ATOM 601 C C . PRO A 1 83 ? 3.894 2.735 -14.296 1.00 79.50 83 PRO A C 1
ATOM 603 O O . PRO A 1 83 ? 3.924 3.851 -14.808 1.00 79.50 83 PRO A O 1
ATOM 606 N N . THR A 1 84 ? 2.873 1.898 -14.478 1.00 75.62 84 THR A N 1
ATOM 607 C CA . THR A 1 84 ? 1.736 2.142 -15.389 1.00 75.62 84 THR A CA 1
ATOM 608 C C . THR A 1 84 ? 0.468 2.630 -14.682 1.00 75.62 84 THR A C 1
ATOM 610 O O . THR A 1 84 ? -0.510 2.987 -15.331 1.00 75.62 84 THR A O 1
ATOM 613 N N . GLY A 1 85 ? 0.466 2.665 -13.351 1.00 76.06 85 GLY A N 1
ATOM 614 C CA . GLY A 1 85 ? -0.661 3.150 -12.556 1.00 76.06 85 GLY A CA 1
ATOM 615 C C . GLY A 1 85 ? -0.264 4.361 -11.731 1.00 76.06 85 GLY A C 1
ATOM 616 O O . GLY A 1 85 ? -0.381 5.516 -12.151 1.00 76.06 85 GLY A O 1
ATOM 617 N N . ARG A 1 86 ? 0.216 4.091 -10.520 1.00 78.12 86 ARG A N 1
ATOM 618 C CA . ARG A 1 86 ? 0.656 5.113 -9.572 1.00 78.12 86 ARG A CA 1
ATOM 619 C C . ARG A 1 86 ? 2.118 4.915 -9.210 1.00 78.12 86 ARG A C 1
ATOM 621 O O . ARG A 1 86 ? 2.605 3.793 -9.144 1.00 78.12 86 ARG A O 1
ATOM 628 N N . PHE A 1 87 ? 2.803 6.018 -8.939 1.00 82.56 87 PHE A N 1
ATOM 629 C CA . PHE A 1 87 ? 4.192 6.019 -8.495 1.00 82.56 87 PHE A CA 1
ATOM 630 C C . PHE A 1 87 ? 4.318 6.532 -7.061 1.00 82.56 87 PHE A C 1
ATOM 632 O O . PHE A 1 87 ? 3.627 7.479 -6.668 1.00 82.56 87 PHE A O 1
ATOM 639 N N . GLY A 1 88 ? 5.218 5.911 -6.296 1.00 80.12 88 GLY A N 1
ATOM 640 C CA . GLY A 1 88 ? 5.499 6.271 -4.904 1.00 80.12 88 GLY A CA 1
ATOM 641 C C . GLY A 1 88 ? 4.395 5.890 -3.913 1.00 80.12 88 GLY A C 1
ATOM 642 O O . GLY A 1 88 ? 4.360 6.442 -2.811 1.00 80.12 88 GLY A O 1
ATOM 643 N N . ALA A 1 89 ? 3.487 4.993 -4.310 1.00 86.12 89 ALA A N 1
ATOM 644 C CA . ALA A 1 89 ? 2.506 4.405 -3.409 1.00 86.12 89 ALA A CA 1
ATOM 645 C C . ALA A 1 89 ? 3.197 3.559 -2.336 1.00 86.12 89 ALA A C 1
ATOM 647 O O . ALA A 1 89 ? 4.180 2.878 -2.624 1.00 86.12 89 ALA A O 1
ATOM 648 N N . GLU A 1 90 ? 2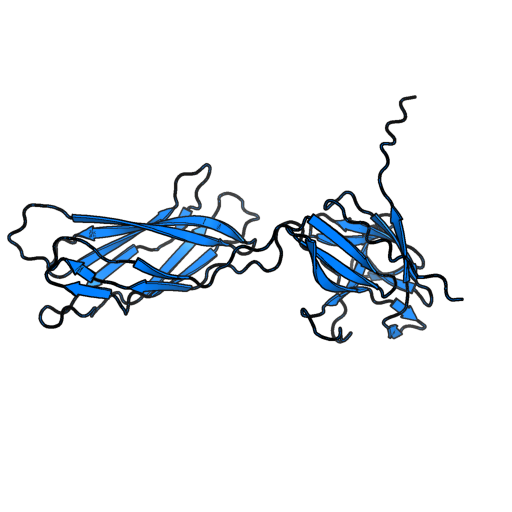.656 3.582 -1.123 1.00 90.38 90 GLU A N 1
ATOM 649 C CA . GLU A 1 90 ? 3.030 2.638 -0.072 1.00 90.38 90 GLU A CA 1
ATOM 650 C C . GLU A 1 90 ? 1.757 1.988 0.442 1.00 90.38 90 GLU A C 1
ATOM 652 O O . GLU A 1 90 ? 0.785 2.675 0.773 1.00 90.38 90 GLU A O 1
ATOM 657 N N . ALA A 1 91 ? 1.765 0.661 0.478 1.00 92.88 91 ALA A N 1
ATOM 658 C CA . ALA A 1 91 ? 0.667 -0.097 1.040 1.00 92.88 91 ALA A CA 1
ATOM 659 C C . ALA A 1 91 ? 0.579 0.166 2.547 1.00 92.88 91 ALA A C 1
ATOM 661 O O . ALA A 1 91 ? 1.602 0.287 3.217 1.00 92.88 91 ALA A O 1
ATOM 662 N N . THR A 1 92 ? -0.634 0.228 3.090 1.00 97.25 92 THR A N 1
ATOM 663 C CA . THR A 1 92 ? -0.831 0.291 4.537 1.00 97.25 92 THR A CA 1
ATOM 664 C C . THR A 1 92 ? -0.448 -1.054 5.141 1.00 97.25 92 THR A C 1
ATOM 666 O O . THR A 1 92 ? -1.088 -2.058 4.842 1.00 97.25 92 THR A O 1
ATOM 669 N N . THR A 1 93 ? 0.570 -1.088 5.997 1.00 97.44 93 THR A N 1
ATOM 670 C CA . THR A 1 93 ? 1.001 -2.299 6.715 1.00 97.44 93 THR A CA 1
ATOM 671 C C . THR A 1 93 ? 0.834 -2.172 8.226 1.00 97.44 93 THR A C 1
ATOM 673 O O . THR A 1 93 ? 0.762 -3.185 8.934 1.00 97.44 93 THR A O 1
ATOM 676 N N . HIS A 1 94 ? 0.690 -0.944 8.726 1.00 98.06 94 HIS A N 1
ATOM 677 C CA . HIS A 1 94 ? 0.537 -0.655 10.141 1.00 98.06 94 HIS A CA 1
ATOM 678 C C . HIS A 1 94 ? -0.498 0.442 10.398 1.00 98.06 94 HIS A C 1
ATOM 680 O O . HIS A 1 94 ? -0.536 1.468 9.717 1.00 98.06 94 HIS A O 1
ATOM 686 N N . ILE A 1 95 ? -1.338 0.211 11.404 1.00 98.06 95 ILE A N 1
ATOM 687 C CA . ILE A 1 95 ? -2.396 1.119 11.837 1.00 98.06 95 ILE A CA 1
ATOM 688 C C . ILE A 1 95 ? -2.364 1.230 13.361 1.00 98.06 95 ILE A C 1
ATOM 690 O O . ILE A 1 95 ? -2.300 0.214 14.046 1.00 98.06 95 ILE A O 1
ATOM 694 N N . GLU A 1 96 ? -2.508 2.442 13.890 1.00 98.25 96 GLU A N 1
ATOM 695 C CA . GLU A 1 96 ? -2.625 2.692 15.327 1.00 98.25 96 GLU A CA 1
ATOM 696 C C . GLU A 1 96 ? -3.935 3.418 15.647 1.00 98.25 96 GLU A C 1
ATOM 698 O O . GLU A 1 96 ? -4.260 4.455 15.055 1.00 98.25 96 GLU A O 1
ATOM 703 N N . PHE A 1 97 ? -4.668 2.896 16.629 1.00 98.25 97 PHE A N 1
ATOM 704 C CA . PHE A 1 97 ? -5.837 3.538 17.219 1.00 98.25 97 PHE A CA 1
ATOM 705 C C . PHE A 1 97 ? -5.542 4.026 18.634 1.00 98.25 97 PHE A C 1
ATOM 707 O O . PHE A 1 97 ? -4.773 3.435 19.392 1.00 98.25 97 PHE A O 1
ATOM 714 N N . PHE A 1 98 ? -6.214 5.107 19.010 1.00 97.62 98 PHE A N 1
ATOM 715 C CA . PHE A 1 98 ? -6.144 5.668 20.350 1.00 97.62 98 PHE A CA 1
ATOM 716 C C . PHE A 1 98 ? -7.485 6.258 20.764 1.00 97.62 98 PHE A C 1
ATOM 718 O O . PHE A 1 98 ? -8.349 6.498 19.923 1.00 97.62 98 PHE A O 1
ATOM 725 N N . GLY A 1 99 ? -7.629 6.533 22.055 1.00 97.06 99 GLY A N 1
ATOM 726 C CA . GLY A 1 99 ? -8.799 7.203 22.608 1.00 97.06 99 GLY A CA 1
ATOM 727 C C . GLY A 1 99 ? -9.448 6.377 23.702 1.00 97.06 99 GLY A C 1
ATOM 728 O O . GLY A 1 99 ? -8.839 5.458 24.255 1.00 97.06 99 GLY A O 1
ATOM 729 N N . SER A 1 100 ? -10.685 6.729 24.022 1.00 96.56 100 SER A N 1
ATOM 730 C CA . SER A 1 100 ? -11.409 6.160 25.149 1.00 96.56 100 SER A CA 1
ATOM 731 C C . SER A 1 100 ? -12.734 5.524 24.739 1.00 96.56 100 SER A C 1
ATOM 733 O O . SER A 1 100 ? -13.403 5.940 23.785 1.00 96.56 100 SER A O 1
ATOM 735 N N . LEU A 1 101 ? -13.114 4.495 25.489 1.00 94.94 101 LEU A N 1
ATOM 736 C CA . LEU A 1 101 ? -14.433 3.880 25.460 1.00 94.94 101 LEU A CA 1
ATOM 737 C C . LEU A 1 101 ? -15.186 4.177 26.761 1.00 94.94 101 LEU A C 1
ATOM 739 O O . LEU A 1 101 ? -14.555 4.346 27.808 1.00 94.94 101 LEU A O 1
ATOM 743 N N . PRO A 1 102 ? -16.525 4.234 26.709 1.00 92.25 102 PRO A N 1
ATOM 744 C CA . PRO A 1 102 ? -17.335 4.478 27.890 1.00 92.25 102 PRO A CA 1
ATOM 745 C C . PRO A 1 102 ? -17.257 3.302 28.869 1.00 92.25 102 PRO A C 1
ATOM 747 O O . PRO A 1 102 ? -17.364 2.138 28.479 1.00 92.25 102 PRO A O 1
ATOM 750 N N . THR A 1 103 ? -17.109 3.617 30.154 1.00 88.44 103 THR A N 1
ATOM 751 C CA . THR A 1 103 ? -17.131 2.649 31.249 1.00 88.44 103 THR A CA 1
ATOM 752 C C . THR A 1 103 ? -18.483 1.964 31.340 1.00 88.44 103 THR A C 1
ATOM 754 O O . THR A 1 103 ? -19.520 2.598 31.533 1.00 88.44 103 THR A O 1
ATOM 757 N N . ARG A 1 104 ? -18.477 0.632 31.271 1.00 72.19 104 ARG A N 1
ATOM 758 C CA . ARG A 1 104 ? -19.699 -0.163 31.427 1.00 72.19 104 ARG A CA 1
ATOM 759 C C . ARG A 1 104 ? -19.935 -0.558 32.883 1.00 72.19 104 ARG A C 1
ATOM 761 O O . ARG A 1 104 ? -19.104 -1.203 33.519 1.00 72.19 104 ARG A O 1
ATOM 768 N N . THR A 1 105 ? -21.136 -0.256 33.371 1.00 63.12 105 THR A N 1
ATOM 769 C CA . THR A 1 105 ? -21.714 -0.841 34.588 1.00 63.12 105 THR A CA 1
ATOM 770 C C . THR A 1 105 ? -22.915 -1.718 34.209 1.00 63.12 105 THR A C 1
ATOM 772 O O . THR A 1 105 ? -23.610 -1.440 33.228 1.00 63.12 105 THR A O 1
ATOM 775 N N . LEU A 1 106 ? -23.164 -2.799 34.966 1.00 57.66 106 LEU A N 1
ATOM 776 C CA . LEU A 1 106 ? -24.223 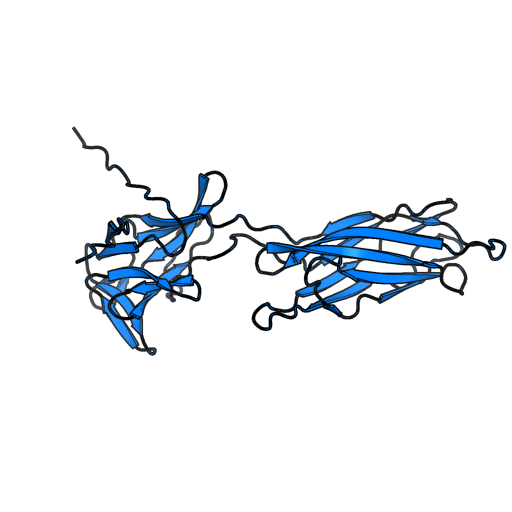-3.801 34.698 1.00 57.66 106 LEU A CA 1
ATOM 777 C C . LEU A 1 106 ? -25.654 -3.228 34.640 1.00 57.66 106 LEU A C 1
ATOM 779 O O . LEU A 1 106 ? -26.596 -3.952 34.337 1.00 57.66 106 LEU A O 1
ATOM 783 N N . THR A 1 107 ? -25.844 -1.952 34.964 1.00 57.44 107 THR A N 1
ATOM 784 C CA . THR A 1 107 ? -27.149 -1.296 35.092 1.00 57.44 107 THR A CA 1
ATOM 785 C C . THR A 1 107 ? -27.675 -0.709 33.781 1.00 57.44 107 THR A C 1
ATOM 787 O O . THR A 1 107 ? -28.830 -0.288 33.725 1.00 57.44 107 THR A O 1
ATOM 790 N N . THR A 1 108 ? -26.871 -0.677 32.713 1.00 56.72 108 THR A N 1
ATOM 791 C CA . THR A 1 108 ? -27.278 -0.078 31.435 1.00 56.72 108 THR A CA 1
ATOM 792 C C . THR A 1 108 ? -27.993 -1.093 30.535 1.00 56.72 108 THR A C 1
ATOM 794 O O . THR A 1 108 ? -27.425 -2.086 30.096 1.00 56.72 108 THR A O 1
ATOM 797 N N . THR A 1 109 ? -29.268 -0.831 30.232 1.00 58.53 109 THR A N 1
ATOM 798 C CA . THR A 1 109 ? -30.124 -1.661 29.356 1.00 58.53 109 THR A CA 1
ATOM 799 C C . THR A 1 109 ? -29.898 -1.420 27.859 1.00 58.53 109 THR A C 1
ATOM 801 O O . THR A 1 109 ? -30.565 -2.035 27.028 1.00 58.53 109 THR A O 1
ATOM 804 N N . ARG A 1 110 ? -28.986 -0.510 27.494 1.00 67.31 110 ARG A N 1
ATOM 805 C CA . ARG A 1 110 ? -28.670 -0.165 26.103 1.00 67.31 110 ARG A CA 1
ATOM 806 C C . ARG A 1 110 ? -27.413 -0.891 25.644 1.00 67.31 110 ARG A C 1
ATOM 808 O O . ARG A 1 110 ? -26.415 -0.903 26.359 1.00 67.31 110 ARG A O 1
ATOM 815 N N . PHE A 1 111 ? -27.494 -1.446 24.441 1.00 76.31 111 PHE A N 1
ATOM 816 C CA . PHE A 1 111 ? -26.375 -2.030 23.716 1.00 76.31 111 PHE A CA 1
ATOM 817 C C . PHE A 1 111 ? -25.670 -0.939 22.907 1.00 76.31 111 PHE A C 1
ATOM 819 O O . PHE A 1 111 ? -26.314 -0.263 22.099 1.00 76.31 111 PHE A O 1
ATOM 826 N N . HIS A 1 112 ? -24.371 -0.759 23.126 1.00 84.69 112 HIS A N 1
ATOM 827 C CA . HIS A 1 112 ? -23.577 0.248 22.431 1.00 84.69 112 HIS A CA 1
ATOM 828 C C . HIS A 1 112 ? -22.842 -0.357 21.237 1.00 84.69 112 HIS A C 1
ATOM 830 O O . HIS A 1 112 ? -22.208 -1.411 21.325 1.00 84.69 112 HIS A O 1
ATOM 836 N N . MET A 1 113 ? -22.905 0.361 20.119 1.00 90.88 113 MET A N 1
ATOM 837 C CA . MET A 1 113 ? -22.124 0.091 18.923 1.00 90.88 113 MET A CA 1
ATOM 838 C C . MET A 1 113 ? -21.568 1.410 18.395 1.00 90.88 113 MET A C 1
ATOM 840 O O . MET A 1 113 ? -22.312 2.380 18.249 1.00 90.88 113 MET A O 1
ATOM 844 N N . PHE A 1 114 ? -20.275 1.426 18.095 1.00 93.12 114 PHE A N 1
ATOM 845 C CA . PHE A 1 114 ? -19.582 2.559 17.496 1.00 93.12 114 PHE A CA 1
ATOM 846 C C . PHE A 1 114 ? -18.934 2.135 16.182 1.00 93.12 114 PHE A C 1
ATOM 848 O O . PHE A 1 114 ? -18.530 0.983 16.018 1.00 93.12 114 PHE A O 1
ATOM 855 N N . GLU A 1 115 ? -18.832 3.077 15.253 1.00 93.88 115 GLU A N 1
ATOM 856 C CA . GLU A 1 115 ? -18.231 2.872 13.942 1.00 93.88 115 GLU A CA 1
ATOM 857 C C . GLU A 1 115 ? -17.189 3.959 13.684 1.00 93.88 115 GLU A C 1
ATOM 859 O O . GLU A 1 115 ? -17.471 5.152 13.822 1.00 93.88 115 GLU A O 1
ATOM 864 N N . HIS A 1 116 ? -15.993 3.543 13.270 1.00 93.69 116 HIS A N 1
ATOM 865 C CA . HIS A 1 116 ? -14.934 4.447 12.837 1.00 93.69 116 HIS A CA 1
ATOM 866 C C . HIS A 1 116 ? -14.457 4.080 11.439 1.00 93.69 116 HIS A C 1
ATOM 868 O O . HIS A 1 116 ? -13.853 3.030 11.231 1.00 93.69 116 HIS A O 1
ATOM 874 N N . VAL A 1 117 ? -14.707 4.975 10.488 1.00 93.50 117 VAL A N 1
ATOM 875 C CA . VAL A 1 117 ? -14.344 4.798 9.081 1.00 93.50 117 VAL A CA 1
ATOM 876 C C . VAL A 1 117 ? -12.987 5.436 8.800 1.00 93.50 117 VAL A C 1
ATOM 878 O O . VAL A 1 117 ? -12.732 6.579 9.178 1.00 93.50 117 VAL A O 1
ATOM 881 N N . PHE A 1 118 ? -12.116 4.710 8.108 1.00 93.94 118 PHE A N 1
ATOM 882 C CA . PHE A 1 118 ? -10.779 5.162 7.744 1.00 93.94 118 PHE A CA 1
ATOM 883 C C . PHE A 1 118 ? -10.339 4.596 6.391 1.00 93.94 118 PHE A C 1
ATOM 885 O O . PHE A 1 118 ? -10.985 3.728 5.802 1.00 93.94 118 PHE A O 1
ATOM 892 N N . LYS A 1 119 ? -9.239 5.137 5.870 1.00 94.12 119 LYS A N 1
ATOM 893 C CA . LYS A 1 119 ? -8.696 4.795 4.554 1.00 94.12 119 LYS A CA 1
ATOM 894 C C . LYS A 1 119 ? -7.426 3.978 4.710 1.00 94.12 119 LYS A C 1
ATOM 896 O O . LYS A 1 119 ? -6.608 4.274 5.576 1.00 94.12 119 LYS A O 1
ATOM 901 N N . VAL A 1 120 ? -7.260 3.008 3.825 1.00 95.00 120 VAL A N 1
ATOM 902 C CA . VAL A 1 120 ? -6.036 2.222 3.660 1.00 95.00 120 VAL A CA 1
ATOM 903 C C . VAL A 1 120 ? -5.661 2.174 2.186 1.00 95.00 120 VAL A C 1
ATOM 905 O O . VAL A 1 120 ? -6.508 2.390 1.315 1.00 95.00 120 VAL A O 1
ATOM 908 N N . PHE A 1 121 ? -4.397 1.899 1.902 1.00 92.75 121 PHE A N 1
ATOM 909 C CA . PHE A 1 121 ? -3.856 1.842 0.549 1.00 92.75 121 PHE A CA 1
ATOM 910 C C . PHE A 1 121 ? -3.238 0.471 0.299 1.00 92.75 121 PHE A C 1
ATOM 912 O O . PHE A 1 121 ? -2.655 -0.121 1.201 1.00 92.75 121 PHE A O 1
ATOM 919 N N . ASP A 1 122 ? -3.374 -0.050 -0.913 1.00 89.94 122 ASP A N 1
ATOM 920 C CA . ASP A 1 122 ? -2.673 -1.264 -1.330 1.00 89.94 122 ASP A CA 1
ATOM 921 C C . ASP A 1 122 ? -1.316 -0.950 -1.983 1.00 89.94 122 ASP A C 1
ATOM 923 O O . ASP A 1 122 ? -0.871 0.199 -2.016 1.00 89.94 122 ASP A O 1
ATOM 927 N N . HIS A 1 123 ? -0.661 -1.979 -2.525 1.00 85.00 123 HIS A N 1
ATOM 928 C CA . HIS A 1 123 ? 0.641 -1.873 -3.194 1.00 85.00 123 HIS A CA 1
ATOM 929 C C . HIS A 1 123 ? 0.634 -0.964 -4.431 1.00 85.00 123 HIS A C 1
ATOM 931 O O . HIS A 1 123 ? 1.676 -0.438 -4.812 1.00 85.00 123 HIS A O 1
ATOM 937 N N . GLU A 1 124 ? -0.533 -0.737 -5.031 1.00 80.88 124 GLU A N 1
ATOM 938 C CA . GLU A 1 124 ? -0.703 0.163 -6.170 1.00 80.88 124 GLU A CA 1
ATOM 939 C C . GLU A 1 124 ? -1.131 1.572 -5.734 1.00 80.88 124 GLU A C 1
ATOM 941 O O . GLU A 1 124 ? -1.285 2.473 -6.557 1.00 80.88 124 GLU A O 1
ATOM 946 N N . GLY A 1 125 ? -1.335 1.807 -4.435 1.00 83.19 125 GLY A N 1
ATOM 947 C CA . GLY A 1 125 ? -1.831 3.075 -3.907 1.00 83.19 125 GLY A CA 1
ATOM 948 C C . GLY A 1 125 ? -3.306 3.323 -4.213 1.00 83.19 125 GLY A C 1
ATOM 949 O O . GLY A 1 125 ? -3.748 4.484 -4.197 1.00 83.19 125 GLY A O 1
ATOM 950 N N . THR A 1 126 ? -4.053 2.259 -4.512 1.00 83.62 126 THR A N 1
ATOM 951 C CA . THR A 1 126 ? -5.509 2.265 -4.604 1.00 83.62 126 THR A CA 1
ATOM 952 C C . THR A 1 126 ? -6.084 2.323 -3.198 1.00 83.62 126 THR A C 1
ATOM 954 O O . THR A 1 126 ? -5.786 1.500 -2.334 1.00 83.62 126 THR A O 1
ATOM 957 N N . MET A 1 127 ? -6.928 3.323 -2.968 1.00 89.38 127 MET A N 1
ATOM 958 C CA . MET A 1 127 ? -7.573 3.539 -1.681 1.00 89.38 127 MET A CA 1
ATOM 959 C C . MET A 1 127 ? -8.717 2.541 -1.487 1.00 89.38 127 MET A C 1
ATOM 961 O O . MET A 1 127 ? -9.569 2.396 -2.362 1.00 89.38 127 MET A O 1
ATOM 965 N N . SER A 1 128 ? -8.771 1.920 -0.315 1.00 90.00 128 SER A N 1
ATOM 966 C CA . SER A 1 128 ? -9.945 1.206 0.189 1.00 90.00 128 SER A CA 1
ATOM 967 C C . SER A 1 128 ? -10.419 1.859 1.484 1.00 90.00 128 SER A C 1
ATOM 969 O O . SER A 1 128 ? -9.616 2.378 2.259 1.00 90.00 128 SER A O 1
ATOM 971 N N . THR A 1 129 ? -11.726 1.829 1.720 1.00 92.69 129 THR A N 1
ATOM 972 C CA . THR A 1 129 ? -12.329 2.320 2.961 1.00 92.69 129 THR A CA 1
ATOM 973 C C . THR A 1 129 ? -12.644 1.133 3.865 1.00 92.69 129 THR A C 1
ATOM 975 O O . THR A 1 129 ? -13.294 0.178 3.432 1.00 92.69 129 THR A O 1
ATOM 978 N N . LEU A 1 130 ? -12.184 1.195 5.113 1.00 94.56 130 LEU A N 1
ATOM 979 C CA . LEU A 1 130 ? -12.498 0.227 6.158 1.00 94.56 130 LEU A CA 1
ATOM 980 C C . LEU A 1 130 ? -13.263 0.905 7.290 1.00 94.56 130 LEU A C 1
ATOM 982 O O . LEU A 1 130 ? -13.054 2.081 7.578 1.00 94.56 130 LEU A O 1
ATOM 986 N N . ALA A 1 131 ? -14.111 0.134 7.954 1.00 94.31 131 ALA A N 1
ATOM 987 C CA . ALA A 1 131 ? -14.810 0.509 9.167 1.00 94.31 131 ALA A CA 1
ATOM 988 C C . ALA A 1 131 ? -14.341 -0.386 10.317 1.00 94.31 131 ALA A C 1
ATOM 990 O O . ALA A 1 131 ? -14.353 -1.613 10.198 1.00 94.31 131 ALA A O 1
ATOM 991 N N . LEU A 1 132 ? -13.930 0.225 11.426 1.00 96.44 132 LEU A N 1
ATOM 992 C CA . LEU A 1 132 ? -13.772 -0.429 12.719 1.00 96.44 132 LEU A CA 1
ATOM 993 C C . LEU A 1 132 ? -15.117 -0.367 13.440 1.00 96.44 132 LEU A C 1
ATOM 995 O O . LEU A 1 132 ? -15.553 0.707 13.853 1.00 96.44 132 LEU A O 1
ATOM 999 N N . MET A 1 133 ? -15.753 -1.521 13.591 1.00 96.19 133 MET A N 1
ATOM 1000 C CA . MET A 1 133 ? -16.972 -1.681 14.370 1.00 96.19 133 MET A CA 1
ATOM 1001 C C . MET A 1 133 ? -16.588 -2.080 15.787 1.00 96.19 133 MET A C 1
ATOM 1003 O O . MET A 1 133 ? -15.930 -3.102 15.983 1.00 96.19 133 MET A O 1
ATOM 1007 N N . ILE A 1 134 ? -17.001 -1.285 16.768 1.00 95.81 134 ILE A N 1
ATOM 1008 C CA . ILE A 1 134 ? -16.782 -1.536 18.191 1.00 95.81 134 ILE A CA 1
ATOM 1009 C C . ILE A 1 134 ? -18.132 -1.859 18.795 1.00 95.81 134 ILE A C 1
ATOM 1011 O O . ILE A 1 134 ? -19.078 -1.083 18.686 1.00 95.81 134 ILE A O 1
ATOM 1015 N N . VAL A 1 135 ? -18.224 -3.020 19.416 1.00 93.50 135 VAL A N 1
ATOM 1016 C CA . VAL A 1 135 ? -19.470 -3.579 19.901 1.00 93.50 135 VAL A CA 1
ATOM 1017 C C . VAL A 1 135 ? -19.286 -4.006 21.335 1.00 93.50 135 VAL A C 1
ATOM 1019 O O . VAL A 1 135 ? -18.296 -4.625 21.718 1.00 93.50 135 VAL A O 1
ATOM 1022 N N . GLU A 1 136 ? -20.264 -3.666 22.140 1.00 89.38 136 GLU A N 1
ATOM 1023 C CA . GLU A 1 136 ? -20.313 -4.064 23.526 1.00 89.38 136 GLU A CA 1
ATOM 1024 C C . GLU A 1 136 ? -20.266 -5.594 23.698 1.00 89.38 136 GLU A C 1
ATOM 1026 O O . GLU A 1 136 ? -20.945 -6.343 22.990 1.00 89.38 136 GLU A O 1
ATOM 1031 N N . HIS A 1 137 ? -19.453 -6.070 24.644 1.00 89.94 137 HIS A N 1
ATOM 1032 C CA . HIS A 1 137 ? -19.376 -7.489 24.982 1.00 89.94 137 HIS A CA 1
ATOM 1033 C C . HIS A 1 137 ? -20.252 -7.817 26.201 1.00 89.94 137 HIS A C 1
ATOM 1035 O O . HIS A 1 137 ? -20.560 -6.956 27.022 1.00 89.94 137 HIS A O 1
ATOM 1041 N N . SER A 1 138 ? -20.633 -9.088 26.356 1.00 85.19 138 SER A N 1
ATOM 1042 C CA . SER A 1 138 ? -21.456 -9.539 27.487 1.00 85.19 138 SER A CA 1
ATOM 1043 C C . SER A 1 138 ? -20.708 -9.559 28.826 1.00 85.19 138 SER A C 1
ATOM 1045 O O . SER A 1 138 ? -21.333 -9.673 29.878 1.00 85.19 138 SER A O 1
ATOM 1047 N N . GLN A 1 139 ? -19.375 -9.495 28.800 1.00 88.25 139 GLN A N 1
ATOM 1048 C CA . GLN A 1 139 ? -18.535 -9.396 29.995 1.00 88.25 139 GLN A CA 1
ATOM 1049 C C . GLN A 1 139 ? -18.251 -7.928 30.315 1.00 88.25 139 GLN A C 1
ATOM 1051 O O . GLN A 1 139 ? -18.031 -7.121 29.412 1.00 88.25 139 GLN A O 1
ATOM 1056 N N . LEU A 1 140 ? -18.222 -7.591 31.606 1.00 87.56 140 LEU A N 1
ATOM 1057 C CA . LEU A 1 140 ? -17.848 -6.252 32.056 1.00 87.56 140 LEU A CA 1
ATOM 1058 C C . LEU A 1 140 ? -16.453 -5.867 31.571 1.00 87.56 140 LEU A C 1
ATOM 1060 O O . LEU A 1 140 ? -15.586 -6.729 31.418 1.00 87.56 140 LEU A O 1
ATOM 1064 N N . ARG A 1 141 ? -16.249 -4.558 31.362 1.00 90.12 141 ARG A N 1
ATOM 1065 C CA . ARG A 1 141 ? -14.948 -3.983 30.979 1.00 90.12 141 ARG A CA 1
ATOM 1066 C C . ARG A 1 141 ? -14.369 -4.605 29.703 1.00 90.12 141 ARG A C 1
ATOM 1068 O O . ARG A 1 141 ? -13.158 -4.628 29.508 1.00 90.12 141 ARG A O 1
ATOM 1075 N N . THR A 1 142 ? -15.237 -5.158 28.856 1.00 93.69 142 THR A N 1
ATOM 1076 C CA . THR A 1 142 ? -14.847 -5.856 27.636 1.00 93.69 142 THR A CA 1
ATOM 1077 C C . THR A 1 142 ? -15.615 -5.296 26.451 1.00 93.69 142 THR A C 1
ATOM 1079 O O . THR A 1 142 ? -16.835 -5.129 26.497 1.00 93.69 142 THR A O 1
ATOM 1082 N N . TRP A 1 143 ? -14.897 -5.058 25.362 1.00 95.38 143 TRP A N 1
ATOM 1083 C CA . TRP A 1 143 ? -15.453 -4.622 24.086 1.00 95.38 143 TRP A CA 1
ATOM 1084 C C . TRP A 1 143 ? -15.009 -5.588 22.998 1.00 95.38 143 TRP A C 1
ATOM 1086 O O . TRP A 1 143 ? -13.863 -6.019 22.975 1.00 95.38 143 TRP A O 1
ATOM 1096 N N . SER A 1 144 ? -15.913 -5.960 22.104 1.00 95.81 144 SER A N 1
ATOM 1097 C CA . SER A 1 144 ? -15.575 -6.693 20.886 1.00 95.81 144 SER A CA 1
ATOM 1098 C C . SER A 1 144 ? -15.352 -5.714 19.747 1.00 95.81 144 SER A C 1
ATOM 1100 O O . SER A 1 144 ? -16.013 -4.683 19.670 1.00 95.81 144 SER A O 1
ATOM 1102 N N . TYR A 1 145 ? -14.457 -6.050 18.830 1.00 96.44 145 TYR A N 1
ATOM 1103 C CA . TYR A 1 145 ? -14.274 -5.276 17.614 1.00 96.44 145 TYR A CA 1
ATOM 1104 C C . TYR A 1 145 ? -14.234 -6.178 16.389 1.00 96.44 145 TYR A C 1
ATOM 1106 O O . TYR A 1 145 ? -13.842 -7.348 16.468 1.00 96.44 145 TYR A O 1
ATOM 1114 N N . PHE A 1 146 ? -14.605 -5.620 15.243 1.00 96.88 146 PHE A N 1
ATOM 1115 C CA . PHE A 1 146 ? -14.331 -6.223 13.949 1.00 96.88 146 PHE A CA 1
ATOM 1116 C C . PHE A 1 146 ? -14.182 -5.169 12.854 1.00 96.88 146 PHE A C 1
ATOM 1118 O O . PHE A 1 146 ? -14.782 -4.099 12.915 1.00 96.88 146 PHE A O 1
ATOM 1125 N N . PHE A 1 147 ? -13.390 -5.488 11.837 1.00 96.50 147 PHE A N 1
ATOM 1126 C CA . PHE A 1 147 ? -13.240 -4.666 10.647 1.00 96.50 147 PHE A CA 1
ATOM 1127 C C . PHE A 1 147 ? -14.202 -5.116 9.549 1.00 96.50 147 PHE A C 1
ATOM 1129 O O . PHE A 1 147 ? -14.391 -6.311 9.310 1.00 96.50 147 PHE A O 1
ATOM 1136 N N . ALA A 1 148 ? -14.771 -4.146 8.847 1.00 93.62 148 ALA A N 1
ATOM 1137 C CA . ALA A 1 148 ? -15.564 -4.350 7.645 1.00 93.62 148 ALA A CA 1
ATOM 1138 C C . ALA A 1 148 ? -15.025 -3.462 6.519 1.00 93.62 148 ALA A C 1
ATOM 1140 O O . ALA A 1 148 ? -14.549 -2.358 6.768 1.00 93.62 148 ALA A O 1
ATOM 1141 N N . ALA A 1 149 ? -15.087 -3.944 5.281 1.00 90.62 149 ALA A N 1
ATOM 1142 C CA . ALA A 1 149 ? -14.796 -3.125 4.111 1.00 90.62 149 ALA A CA 1
ATOM 1143 C C . ALA A 1 149 ? -16.076 -2.442 3.617 1.00 90.62 149 ALA A C 1
ATOM 1145 O O . ALA A 1 149 ? -17.153 -3.048 3.636 1.00 90.62 149 ALA A O 1
ATOM 1146 N N . ASP A 1 150 ? -15.946 -1.192 3.174 1.00 79.50 150 ASP A N 1
ATOM 1147 C CA . ASP A 1 150 ? -17.060 -0.410 2.635 1.00 79.50 150 ASP A CA 1
ATOM 1148 C C . ASP A 1 150 ? -17.604 -1.018 1.334 1.00 79.50 150 ASP A C 1
ATOM 1150 O O . ASP A 1 150 ? -16.851 -1.466 0.471 1.00 79.50 150 ASP A O 1
ATOM 1154 N N . ARG A 1 151 ? -18.927 -1.015 1.174 1.00 65.81 151 ARG A N 1
ATOM 1155 C CA . ARG A 1 151 ? -19.645 -1.663 0.071 1.00 65.81 151 ARG A CA 1
ATOM 1156 C C . ARG A 1 151 ? -19.602 -0.803 -1.195 1.00 65.81 151 ARG A C 1
ATOM 1158 O O . ARG A 1 151 ? -20.600 -0.175 -1.534 1.00 65.81 151 ARG A O 1
ATOM 1165 N N . ASN A 1 152 ? -18.484 -0.775 -1.924 1.00 57.56 152 ASN A N 1
ATOM 1166 C CA . ASN A 1 152 ? -18.446 -0.053 -3.200 1.00 57.56 152 ASN A CA 1
ATOM 1167 C C . ASN A 1 152 ? -17.429 -0.610 -4.213 1.00 57.56 152 ASN A C 1
ATOM 1169 O O . ASN A 1 152 ? -16.262 -0.798 -3.877 1.00 57.56 152 ASN A O 1
ATOM 1173 N N . PRO A 1 153 ? -17.815 -0.787 -5.489 1.00 58.03 153 PRO A N 1
ATOM 1174 C CA . PRO A 1 153 ? -18.825 -1.740 -5.963 1.00 58.03 153 PRO A CA 1
ATOM 1175 C C . PRO A 1 153 ? -18.393 -3.216 -5.810 1.00 58.03 153 PRO A C 1
ATOM 1177 O O . PRO A 1 153 ? -19.239 -4.105 -5.862 1.00 58.03 153 PRO A O 1
ATOM 1180 N N . ILE A 1 154 ? -17.105 -3.490 -5.569 1.00 74.31 154 ILE A N 1
ATOM 1181 C CA . ILE A 1 154 ? -16.581 -4.815 -5.200 1.00 74.31 154 ILE A CA 1
ATOM 1182 C C . ILE A 1 154 ? -15.617 -4.615 -4.019 1.00 74.31 154 ILE A C 1
ATOM 1184 O O . ILE A 1 154 ? -14.430 -4.357 -4.239 1.00 74.31 154 ILE A O 1
ATOM 1188 N N . PRO A 1 155 ? -16.105 -4.670 -2.766 1.00 81.50 155 PRO A N 1
ATOM 1189 C CA . PRO A 1 155 ? -15.241 -4.537 -1.599 1.00 81.50 155 PRO A CA 1
ATOM 1190 C C . PRO A 1 155 ? -14.201 -5.659 -1.544 1.00 81.50 155 PRO A C 1
ATOM 1192 O O . PRO A 1 155 ? -14.524 -6.801 -1.892 1.00 81.50 155 PRO A O 1
ATOM 1195 N N . PRO A 1 156 ? -12.989 -5.395 -1.023 1.00 89.56 156 PRO A N 1
ATOM 1196 C CA . PRO A 1 156 ? -12.137 -6.484 -0.587 1.00 89.56 156 PRO A CA 1
ATOM 1197 C C . PRO A 1 156 ? -12.846 -7.301 0.494 1.00 89.56 156 PRO A C 1
ATOM 1199 O O . PRO A 1 156 ? -13.512 -6.772 1.388 1.00 89.56 156 PRO A O 1
ATOM 1202 N N . LYS A 1 157 ? -12.646 -8.613 0.459 1.00 92.31 157 LYS A N 1
ATOM 1203 C CA . LYS A 1 157 ? -12.977 -9.483 1.576 1.00 92.31 157 LYS A CA 1
ATOM 1204 C C . LYS A 1 157 ? -11.999 -9.206 2.714 1.00 92.31 157 LYS A C 1
ATOM 1206 O O . LYS A 1 157 ? -10.790 -9.357 2.546 1.00 92.31 157 LYS A O 1
ATOM 1211 N N . VAL A 1 158 ? -12.534 -8.858 3.880 1.00 94.75 158 VAL A N 1
ATOM 1212 C CA . VAL A 1 158 ? -11.746 -8.748 5.110 1.00 94.75 158 VAL A CA 1
ATOM 1213 C C . VAL A 1 158 ? -11.451 -10.150 5.644 1.00 94.75 158 VAL A C 1
ATOM 1215 O O . VAL A 1 158 ? -12.354 -10.968 5.840 1.00 94.75 158 VAL A O 1
ATOM 1218 N N . LEU A 1 159 ? -10.173 -10.437 5.864 1.00 93.88 159 LEU A N 1
ATOM 1219 C CA . LEU A 1 159 ? -9.662 -11.667 6.456 1.00 93.88 159 LEU A CA 1
ATOM 1220 C C . LEU A 1 159 ? -9.186 -11.368 7.881 1.00 93.88 159 LEU A C 1
ATOM 1222 O O . LEU A 1 159 ? -8.323 -10.518 8.094 1.00 93.88 159 LEU A O 1
ATOM 1226 N N . GLY A 1 160 ? -9.727 -12.077 8.871 1.00 91.62 160 GLY A N 1
ATOM 1227 C CA . GLY A 1 160 ? -9.402 -11.817 10.275 1.00 91.62 160 GLY A CA 1
ATOM 1228 C C . GLY A 1 160 ? -10.004 -10.501 10.766 1.00 91.62 160 GLY A C 1
ATOM 1229 O O . GLY A 1 160 ? -11.190 -10.259 10.551 1.00 91.62 160 GLY A O 1
ATOM 1230 N N . GLY A 1 161 ? -9.207 -9.688 11.463 1.00 92.44 161 GLY A N 1
ATOM 1231 C CA . GLY A 1 161 ? -9.618 -8.354 11.890 1.00 92.44 161 GLY A CA 1
ATOM 1232 C C . GLY A 1 161 ? -10.789 -8.325 12.861 1.00 92.44 161 GLY A C 1
ATOM 1233 O O . GLY A 1 161 ? -11.635 -7.451 12.758 1.00 92.44 161 GLY A O 1
ATOM 1234 N N . LYS A 1 162 ? -10.863 -9.281 13.782 1.00 96.38 162 LYS A N 1
ATOM 1235 C CA . LYS A 1 162 ? -11.846 -9.295 14.866 1.00 96.38 162 LYS A CA 1
ATOM 1236 C C . LYS A 1 162 ? -11.176 -9.713 16.162 1.00 96.38 162 LYS A C 1
ATOM 1238 O O . LYS A 1 162 ? -10.252 -10.527 16.132 1.00 96.38 162 LYS A O 1
ATOM 1243 N N . GLY A 1 163 ? -11.655 -9.196 17.281 1.00 96.62 163 GLY A N 1
ATOM 1244 C CA . GLY A 1 163 ? -11.071 -9.492 18.579 1.00 96.62 163 GLY A CA 1
ATOM 1245 C C . GLY A 1 163 ? -11.838 -8.852 19.721 1.00 96.62 163 GLY A C 1
ATOM 1246 O O . GLY A 1 163 ? -12.975 -8.409 19.556 1.00 96.62 163 GLY A O 1
ATOM 1247 N N . GLN A 1 164 ? -11.203 -8.846 20.888 1.00 96.75 164 GLN A N 1
ATOM 1248 C CA . GLN A 1 164 ? -11.749 -8.282 22.112 1.00 96.75 164 GLN A CA 1
ATOM 1249 C C . GLN A 1 164 ? -10.691 -7.434 22.807 1.00 96.75 164 GLN A C 1
ATOM 1251 O O . GLN A 1 164 ? -9.507 -7.770 22.773 1.00 96.75 164 GLN A O 1
ATOM 1256 N N . TRP A 1 165 ? -11.141 -6.362 23.441 1.00 97.56 165 TRP A N 1
ATOM 1257 C CA . TRP A 1 165 ? -10.372 -5.510 24.333 1.00 97.56 165 TRP A CA 1
ATOM 1258 C C . TRP A 1 165 ? -10.879 -5.712 25.746 1.00 97.56 165 TRP A C 1
ATOM 1260 O O . TRP A 1 165 ? -12.086 -5.631 25.969 1.00 97.56 165 TRP A O 1
ATOM 1270 N N . VAL A 1 166 ? -9.966 -5.962 26.680 1.00 96.75 166 VAL A N 1
ATOM 1271 C CA . VAL A 1 166 ? -10.279 -6.092 28.106 1.00 96.75 166 VAL A CA 1
ATOM 1272 C C . VAL A 1 166 ? -9.552 -4.987 28.850 1.00 96.75 166 VAL A C 1
ATOM 1274 O O . VAL A 1 166 ? -8.347 -4.812 28.653 1.00 96.75 166 VAL A O 1
ATOM 1277 N N . PHE A 1 167 ? -10.277 -4.261 29.693 1.00 96.62 167 PHE A N 1
ATOM 1278 C CA . PHE A 1 167 ? -9.766 -3.119 30.442 1.00 96.62 167 PHE A CA 1
ATOM 1279 C C . PHE A 1 167 ? -9.652 -3.433 31.934 1.00 96.62 167 PHE A C 1
ATOM 1281 O O . PHE A 1 167 ? -10.467 -4.166 32.501 1.00 96.62 167 PHE A O 1
ATOM 1288 N N . ASP A 1 168 ? -8.632 -2.868 32.574 1.00 96.06 168 ASP A N 1
ATOM 1289 C CA . ASP A 1 168 ? -8.477 -2.924 34.020 1.00 96.06 168 ASP A CA 1
ATOM 1290 C C . ASP A 1 168 ? -9.602 -2.141 34.707 1.00 96.06 168 ASP A C 1
ATOM 1292 O O . ASP A 1 168 ? -9.908 -1.002 34.353 1.00 96.06 168 ASP A O 1
ATOM 1296 N N . ALA A 1 169 ? -10.211 -2.743 35.727 1.00 91.62 169 ALA A N 1
ATOM 1297 C CA . ALA A 1 169 ? -11.361 -2.156 36.407 1.00 91.62 169 ALA A CA 1
ATOM 1298 C C . ALA A 1 169 ? -11.017 -0.921 37.260 1.00 91.62 169 ALA A C 1
ATOM 1300 O O . ALA A 1 169 ? -11.925 -0.161 37.602 1.00 91.62 169 ALA A O 1
ATOM 1301 N N . THR A 1 170 ? -9.745 -0.741 37.625 1.00 92.56 170 THR A N 1
ATOM 1302 C CA . THR A 1 170 ? -9.274 0.326 38.519 1.00 92.56 170 THR A CA 1
ATOM 1303 C C . THR A 1 170 ? -8.663 1.478 37.733 1.00 92.56 170 THR A C 1
ATOM 1305 O O . THR A 1 170 ? -8.940 2.638 38.030 1.00 92.56 170 THR A O 1
ATOM 1308 N N . THR A 1 171 ? -7.828 1.173 36.738 1.00 95.19 171 THR A N 1
ATOM 1309 C CA . THR A 1 171 ? -7.080 2.177 35.968 1.00 95.19 171 THR A CA 1
ATOM 1310 C C . THR A 1 171 ? -7.739 2.530 34.637 1.00 95.19 171 THR A C 1
ATOM 1312 O O . THR A 1 171 ? -7.411 3.566 34.057 1.00 95.19 171 THR A O 1
ATOM 1315 N N . GLY A 1 172 ? -8.641 1.679 34.133 1.00 95.06 172 GLY A N 1
ATOM 1316 C CA . GLY A 1 172 ? -9.209 1.804 32.790 1.00 95.06 172 GLY A CA 1
ATOM 1317 C C . GLY A 1 172 ? -8.197 1.526 31.674 1.00 95.06 172 GLY A C 1
ATOM 1318 O O . GLY A 1 172 ? -8.463 1.831 30.515 1.00 95.06 172 GLY A O 1
ATOM 1319 N N . GLU A 1 173 ? -7.014 0.992 31.983 1.00 97.44 173 GLU A N 1
ATOM 1320 C CA . GLU A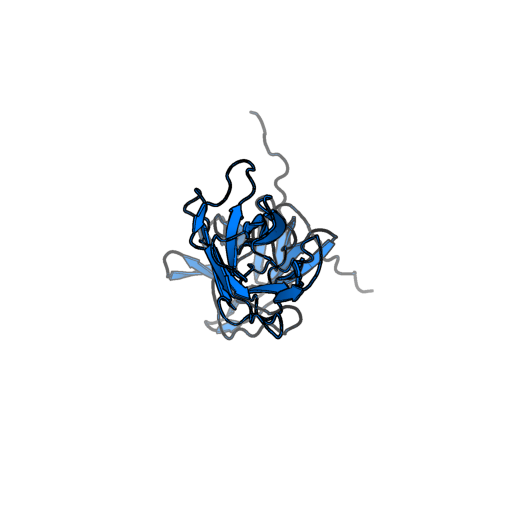 1 173 ? -5.999 0.678 30.974 1.00 97.44 173 GLU A CA 1
ATOM 1321 C C . GLU A 1 173 ? -6.306 -0.630 30.248 1.00 97.44 173 GLU A C 1
ATOM 1323 O O . GLU A 1 173 ? -6.872 -1.559 30.819 1.00 97.44 173 GLU A O 1
ATOM 1328 N N . LEU A 1 174 ? -5.917 -0.716 28.975 1.00 97.69 174 LEU A N 1
ATOM 1329 C CA . LEU A 1 174 ? -6.065 -1.938 28.198 1.00 97.69 174 LEU A CA 1
ATOM 1330 C C . LEU A 1 174 ? -5.102 -3.021 28.712 1.00 97.69 174 LEU A C 1
ATOM 1332 O O . LEU A 1 174 ? -3.882 -2.868 28.640 1.00 97.69 174 LEU A O 1
ATOM 1336 N N . ILE A 1 175 ? -5.647 -4.147 29.171 1.00 97.69 175 ILE A N 1
ATOM 1337 C CA . ILE A 1 175 ? -4.874 -5.284 29.699 1.00 97.69 175 ILE A CA 1
ATOM 1338 C C . ILE A 1 175 ? -4.845 -6.492 28.758 1.00 97.69 175 ILE A C 1
ATOM 1340 O O . ILE A 1 175 ? -3.991 -7.362 28.916 1.00 97.69 175 ILE A O 1
ATOM 1344 N N . ALA A 1 176 ? -5.725 -6.549 27.753 1.00 97.44 176 ALA A N 1
ATOM 1345 C CA . ALA A 1 176 ? -5.673 -7.559 26.696 1.00 97.44 176 ALA A CA 1
ATOM 1346 C C . ALA A 1 176 ? -6.242 -7.035 25.373 1.00 97.44 176 ALA A C 1
ATOM 1348 O O . ALA A 1 176 ? -7.155 -6.211 25.367 1.00 97.44 176 ALA A O 1
ATOM 1349 N N . GLY A 1 177 ? -5.738 -7.566 24.253 1.00 96.75 177 GLY A N 1
ATOM 1350 C CA . GLY A 1 177 ? -6.173 -7.174 22.908 1.00 96.75 177 GLY A CA 1
ATOM 1351 C C . GLY A 1 177 ? -5.402 -5.994 22.313 1.00 96.75 177 GLY A C 1
ATOM 1352 O O . GLY A 1 177 ? -5.925 -5.315 21.434 1.00 96.75 177 GLY A O 1
ATOM 1353 N N . HIS A 1 178 ? -4.166 -5.758 22.771 1.00 97.06 178 HIS A N 1
ATOM 1354 C CA . HIS A 1 178 ? -3.307 -4.643 22.344 1.00 97.06 178 HIS A CA 1
ATOM 1355 C C . HIS A 1 178 ? -3.004 -4.616 20.853 1.00 97.06 178 HIS A C 1
ATOM 1357 O O . HIS A 1 178 ? -2.684 -3.562 20.324 1.00 97.06 178 HIS A O 1
ATOM 1363 N N . SER A 1 179 ? -3.086 -5.754 20.165 1.00 96.06 179 SER A N 1
ATOM 1364 C CA . SER A 1 179 ? -2.843 -5.806 18.728 1.00 96.06 179 SER A CA 1
ATOM 1365 C C . SER A 1 179 ? -3.749 -6.789 17.998 1.00 96.06 179 SER A C 1
ATOM 1367 O O . SER A 1 179 ? -4.334 -7.704 18.585 1.00 96.06 179 SER A O 1
ATOM 1369 N N . GLY A 1 180 ? -3.861 -6.587 16.687 1.00 94.94 180 GLY A N 1
ATOM 1370 C CA . GLY A 1 180 ? -4.599 -7.447 15.773 1.00 94.94 180 GLY A CA 1
ATOM 1371 C C . GLY A 1 180 ? -3.934 -7.539 14.403 1.00 94.94 180 GLY A C 1
ATOM 1372 O O . GLY A 1 180 ? -3.004 -6.799 14.079 1.00 94.94 180 GLY A O 1
ATOM 1373 N N . LYS A 1 181 ? -4.429 -8.465 13.580 1.00 95.94 181 LYS A N 1
ATOM 1374 C CA . LYS A 1 181 ? -4.064 -8.580 12.163 1.00 95.94 181 LYS A CA 1
ATOM 1375 C C . LYS A 1 181 ? -5.314 -8.516 11.302 1.00 95.94 181 LYS A C 1
ATOM 1377 O O . LYS A 1 181 ? -6.320 -9.158 11.617 1.00 95.94 181 LYS A O 1
ATOM 1382 N N . VAL A 1 182 ? -5.227 -7.768 10.211 1.00 96.69 182 VAL A N 1
ATOM 1383 C CA . VAL A 1 182 ? -6.302 -7.594 9.232 1.00 96.69 182 VAL A CA 1
ATOM 1384 C C . VAL A 1 182 ? -5.724 -7.870 7.855 1.00 96.69 182 VAL A C 1
ATOM 1386 O O . VAL A 1 182 ? -4.692 -7.314 7.498 1.00 96.69 182 VAL A O 1
ATOM 1389 N N . GLY A 1 183 ? -6.375 -8.733 7.086 1.00 95.69 183 GLY A N 1
ATOM 1390 C CA . GLY A 1 183 ? -6.049 -8.963 5.684 1.00 95.69 183 GLY A CA 1
ATOM 1391 C C . GLY A 1 183 ? -7.146 -8.429 4.771 1.00 95.69 183 GLY A C 1
ATOM 1392 O O . GLY A 1 183 ? -8.320 -8.505 5.130 1.00 95.69 183 GLY A O 1
ATOM 1393 N N . LEU A 1 184 ? -6.784 -7.941 3.589 1.00 94.75 184 LEU A N 1
ATOM 1394 C CA . LEU A 1 184 ? -7.711 -7.629 2.504 1.00 94.75 184 LEU A CA 1
ATOM 1395 C C . LEU A 1 184 ? -7.392 -8.507 1.298 1.00 94.75 184 LEU A C 1
ATOM 1397 O O . LEU A 1 184 ? -6.235 -8.624 0.897 1.00 94.75 184 LEU A O 1
ATOM 1401 N N . LEU A 1 185 ? -8.430 -9.116 0.732 1.00 92.88 185 LEU A N 1
ATOM 1402 C CA . LEU A 1 185 ? -8.338 -9.939 -0.468 1.00 92.88 185 LEU A CA 1
ATOM 1403 C C . LEU A 1 185 ? -9.369 -9.472 -1.493 1.00 92.88 185 LEU A C 1
ATOM 1405 O O . LEU A 1 185 ? -10.551 -9.352 -1.170 1.00 92.88 185 LEU A O 1
ATOM 1409 N N . TRP A 1 186 ? -8.935 -9.239 -2.724 1.00 89.00 186 TRP A N 1
ATOM 1410 C CA . TRP A 1 186 ? -9.803 -8.811 -3.817 1.00 89.00 186 TRP A CA 1
ATOM 1411 C C . TRP A 1 186 ? -10.282 -9.999 -4.652 1.00 89.00 186 TRP A C 1
ATOM 1413 O O . TRP A 1 186 ? -9.721 -11.089 -4.589 1.00 89.00 186 TRP A O 1
ATOM 1423 N N . ALA A 1 187 ? -11.368 -9.795 -5.401 1.00 86.56 187 ALA A N 1
ATOM 1424 C CA . ALA A 1 187 ? -11.856 -10.786 -6.362 1.00 86.56 187 ALA A CA 1
ATOM 1425 C C . ALA A 1 187 ? -10.952 -10.882 -7.604 1.00 86.56 187 ALA A C 1
ATOM 1427 O O . ALA A 1 187 ? -10.927 -11.917 -8.263 1.00 86.56 187 ALA A O 1
ATOM 1428 N N . ASP A 1 188 ? -10.233 -9.801 -7.905 1.00 82.75 188 ASP A N 1
ATOM 1429 C CA . ASP A 1 188 ? -9.171 -9.772 -8.901 1.00 82.75 188 ASP A CA 1
ATOM 1430 C C . ASP A 1 188 ? -7.972 -10.582 -8.391 1.00 82.75 188 ASP A C 1
ATOM 1432 O O . ASP A 1 188 ? -7.386 -10.241 -7.362 1.00 82.75 188 ASP A O 1
ATOM 1436 N N . VAL A 1 189 ? -7.654 -11.674 -9.088 1.00 77.19 189 VAL A N 1
ATOM 1437 C CA . VAL A 1 189 ? -6.585 -12.612 -8.714 1.00 77.19 189 VAL A CA 1
ATOM 1438 C C . VAL A 1 189 ? -5.189 -12.050 -8.961 1.00 77.19 189 VAL A C 1
ATOM 1440 O O . VAL A 1 189 ? -4.241 -12.514 -8.328 1.00 77.19 189 VAL A O 1
ATOM 1443 N N . ASP A 1 190 ? -5.071 -11.045 -9.830 1.00 76.12 190 ASP A N 1
ATOM 1444 C CA . ASP A 1 190 ? -3.796 -10.401 -10.138 1.00 76.12 190 ASP A CA 1
ATOM 1445 C C . ASP A 1 190 ? -3.454 -9.316 -9.107 1.00 76.12 190 ASP A C 1
ATOM 1447 O O . ASP A 1 190 ? -2.296 -8.915 -8.979 1.00 76.12 190 ASP A O 1
ATOM 1451 N N . ARG A 1 191 ? -4.439 -8.883 -8.304 1.00 82.50 191 ARG A N 1
ATOM 1452 C CA . ARG A 1 191 ? -4.244 -7.917 -7.219 1.00 82.50 191 ARG A CA 1
ATOM 1453 C C . ARG A 1 191 ? -3.740 -8.616 -5.947 1.00 82.50 191 ARG A C 1
ATOM 1455 O O . ARG A 1 191 ? -4.491 -9.379 -5.330 1.00 82.50 191 ARG A O 1
ATOM 1462 N N . PRO A 1 192 ? -2.504 -8.336 -5.484 1.00 86.25 192 PRO A N 1
ATOM 1463 C CA . PRO A 1 192 ? -1.944 -9.000 -4.309 1.00 86.25 192 PRO A CA 1
ATOM 1464 C C . PRO A 1 192 ? -2.753 -8.711 -3.044 1.00 86.25 192 PRO A C 1
ATOM 1466 O O . PRO A 1 192 ? -3.207 -7.587 -2.842 1.00 86.25 192 PRO A O 1
ATOM 1469 N N . ALA A 1 193 ? -2.890 -9.705 -2.164 1.00 91.50 193 ALA A N 1
ATOM 1470 C CA . ALA A 1 193 ? -3.527 -9.523 -0.862 1.00 91.50 193 ALA A CA 1
ATOM 1471 C C . ALA A 1 193 ? -2.727 -8.554 0.024 1.00 91.50 193 ALA A C 1
ATOM 1473 O O . ALA A 1 193 ? -1.498 -8.602 0.058 1.00 91.50 193 ALA A O 1
ATOM 1474 N N . LEU A 1 194 ? -3.431 -7.728 0.799 1.00 94.44 194 LEU A N 1
ATOM 1475 C CA . LEU A 1 194 ? -2.822 -6.776 1.727 1.00 94.44 194 LEU A CA 1
ATOM 1476 C C . LEU A 1 194 ? -2.913 -7.300 3.156 1.00 94.44 194 LEU A C 1
ATOM 1478 O O . LEU A 1 194 ? -4.003 -7.626 3.619 1.00 94.44 194 LEU A O 1
ATOM 1482 N N . GLY A 1 195 ? -1.790 -7.342 3.868 1.00 96.44 195 GLY A N 1
ATOM 1483 C CA . GLY A 1 195 ? -1.739 -7.662 5.294 1.00 96.44 195 GLY A CA 1
ATOM 1484 C C . GLY A 1 195 ? -1.380 -6.439 6.132 1.00 96.44 195 GLY A C 1
ATOM 1485 O O . GLY A 1 195 ? -0.387 -5.774 5.856 1.00 96.44 195 GLY A O 1
ATOM 1486 N N . MET A 1 196 ? -2.159 -6.181 7.181 1.00 97.69 196 MET A N 1
ATOM 1487 C CA . MET A 1 196 ? -1.970 -5.075 8.118 1.00 97.69 196 MET A CA 1
ATOM 1488 C C . MET A 1 196 ? -1.857 -5.583 9.552 1.00 97.69 196 MET A C 1
ATOM 1490 O O . MET A 1 196 ? -2.559 -6.513 9.969 1.00 97.69 196 MET A O 1
ATOM 1494 N N . THR A 1 197 ? -1.012 -4.915 10.326 1.00 97.94 197 THR A N 1
ATOM 1495 C CA . THR A 1 197 ? -0.998 -4.982 11.787 1.00 97.94 197 THR A CA 1
ATOM 1496 C C . THR A 1 197 ? -1.758 -3.793 12.355 1.00 97.94 197 THR A C 1
ATOM 1498 O O . THR A 1 197 ? -1.710 -2.698 11.797 1.00 97.94 197 THR A O 1
ATOM 1501 N N . VAL A 1 198 ? -2.480 -4.016 13.448 1.00 98.06 198 VAL A N 1
ATOM 1502 C CA . VAL A 1 198 ? -3.230 -2.964 14.135 1.00 98.06 198 VAL A CA 1
ATOM 1503 C C . VAL A 1 198 ? -2.792 -2.908 15.587 1.00 98.06 198 VAL A C 1
ATOM 1505 O O . VAL A 1 198 ? -2.715 -3.957 16.226 1.00 98.06 198 VAL A O 1
ATOM 1508 N N . ASP A 1 199 ? -2.526 -1.707 16.084 1.00 98.31 199 ASP A N 1
ATOM 1509 C CA . ASP A 1 199 ? -2.167 -1.408 17.465 1.00 98.31 199 ASP A CA 1
ATOM 1510 C C . ASP A 1 199 ? -3.306 -0.652 18.171 1.00 98.31 199 ASP A C 1
ATOM 1512 O O . ASP A 1 199 ? -3.859 0.325 17.659 1.00 98.31 199 ASP A O 1
ATOM 1516 N N . PHE A 1 200 ? -3.658 -1.143 19.355 1.00 98.38 200 PHE A N 1
ATOM 1517 C CA . PHE A 1 200 ? -4.694 -0.642 20.252 1.00 98.38 200 PHE A CA 1
ATOM 1518 C C . PHE A 1 200 ? -4.140 -0.285 21.638 1.00 98.38 200 PHE A C 1
ATOM 1520 O O . PHE A 1 200 ? -4.908 0.016 22.546 1.00 98.38 200 PHE A O 1
ATOM 1527 N N . THR A 1 201 ? -2.820 -0.308 21.832 1.00 97.56 201 THR A N 1
ATOM 1528 C CA . THR A 1 201 ? -2.156 -0.099 23.132 1.00 97.56 201 THR A CA 1
ATOM 1529 C C . THR A 1 201 ? -2.536 1.233 23.783 1.00 97.56 201 THR A C 1
ATOM 1531 O O . THR A 1 201 ? -2.567 1.346 25.005 1.00 97.56 201 THR A O 1
ATOM 1534 N N . SER A 1 202 ? -2.883 2.238 22.975 1.00 97.00 202 SER A N 1
ATOM 1535 C CA . SER A 1 202 ? -3.300 3.565 23.440 1.00 97.00 202 SER A CA 1
ATOM 1536 C C . SER A 1 202 ? -4.799 3.690 23.755 1.00 97.00 202 SER A C 1
ATOM 1538 O O . SER A 1 202 ? -5.272 4.807 23.986 1.00 97.00 202 SER A O 1
ATOM 1540 N N . LEU A 1 203 ? -5.563 2.594 23.736 1.00 97.94 203 LEU A N 1
ATOM 1541 C CA . LEU A 1 203 ? -6.966 2.599 24.143 1.00 97.94 203 LEU A CA 1
ATOM 1542 C C . LEU A 1 203 ? -7.107 2.572 25.665 1.00 97.94 203 LEU A C 1
ATOM 1544 O O . LEU A 1 203 ? -6.360 1.895 26.373 1.00 97.94 203 LEU A O 1
ATOM 1548 N N . ARG A 1 204 ? -8.115 3.284 26.165 1.00 97.31 204 ARG A N 1
ATOM 1549 C CA . ARG A 1 204 ? -8.507 3.281 27.578 1.00 97.31 204 ARG A CA 1
ATOM 1550 C C . ARG A 1 204 ? -10.021 3.206 27.722 1.00 97.31 204 ARG A C 1
ATOM 1552 O O . ARG A 1 204 ? -10.765 3.476 26.784 1.00 97.31 204 ARG A O 1
ATOM 1559 N N . GLU A 1 205 ? -10.478 2.888 28.917 1.00 95.06 205 GLU A N 1
ATOM 1560 C CA . GLU A 1 205 ? -11.868 3.027 29.321 1.00 95.06 205 GLU A CA 1
ATOM 1561 C C . GLU A 1 205 ? -11.985 4.177 30.327 1.00 95.06 205 GLU A C 1
ATOM 1563 O O . GLU A 1 205 ? -11.164 4.309 31.236 1.00 95.06 205 GLU A O 1
ATOM 1568 N N . GLN A 1 206 ? -12.978 5.044 30.143 1.00 93.75 206 GLN A N 1
ATOM 1569 C CA . GLN A 1 206 ? -13.193 6.237 30.965 1.00 93.75 206 GLN A CA 1
ATOM 1570 C C . GLN A 1 206 ? -14.677 6.413 31.276 1.00 93.75 206 GLN A C 1
ATOM 1572 O O . GLN A 1 206 ? -15.533 5.844 30.600 1.00 93.75 206 GLN A O 1
ATOM 1577 N N . ASP A 1 207 ? -14.996 7.159 32.329 1.00 89.00 207 ASP A N 1
ATOM 1578 C CA . ASP A 1 207 ? -16.382 7.495 32.657 1.00 89.00 207 ASP A CA 1
ATOM 1579 C C . ASP A 1 207 ? -16.885 8.589 31.704 1.00 89.00 207 ASP A C 1
ATOM 1581 O O . ASP A 1 207 ? -16.637 9.778 31.899 1.00 89.00 207 ASP A O 1
ATOM 1585 N N . GLN A 1 208 ? -17.499 8.158 30.604 1.00 86.81 208 GLN A N 1
ATOM 1586 C CA . GLN A 1 208 ? -18.011 9.002 29.525 1.00 86.81 208 GLN A CA 1
ATOM 1587 C C . GLN A 1 208 ? -19.198 8.309 28.843 1.00 86.81 208 GLN A C 1
ATOM 1589 O O . GLN A 1 208 ? -19.376 7.102 28.985 1.00 86.81 208 GLN A O 1
ATOM 1594 N N . GLU A 1 209 ? -20.006 9.051 28.081 1.00 81.38 209 GLU A N 1
ATOM 1595 C CA . GLU A 1 209 ? -21.194 8.499 27.399 1.00 81.38 209 GLU A CA 1
ATOM 1596 C C . GLU A 1 209 ? -20.915 7.986 25.975 1.00 81.38 209 GLU A C 1
ATOM 1598 O O . GLU A 1 209 ? -21.675 7.182 25.429 1.00 81.38 209 GLU A O 1
ATOM 1603 N N . HIS A 1 210 ? -19.837 8.451 25.343 1.00 86.44 210 HIS A N 1
ATOM 1604 C CA . HIS A 1 210 ? -19.542 8.187 23.934 1.00 86.44 210 HIS A CA 1
ATOM 1605 C C . HIS A 1 210 ? -18.150 7.595 23.748 1.00 86.44 210 HIS A C 1
ATOM 1607 O O . HIS A 1 210 ? -17.298 7.702 24.621 1.00 86.44 210 HIS A O 1
ATOM 1613 N N . SER A 1 211 ? -17.910 6.953 22.605 1.00 92.69 211 SER A N 1
ATOM 1614 C CA . SER A 1 211 ? -16.558 6.562 22.211 1.00 92.69 211 SER A CA 1
ATOM 1615 C C . SER A 1 211 ? -15.814 7.751 21.610 1.00 92.69 211 SER A C 1
ATOM 1617 O O . SER A 1 211 ? -16.352 8.467 20.764 1.00 92.69 211 SER A O 1
ATOM 1619 N N . GLU A 1 212 ? -14.557 7.918 22.008 1.00 95.38 212 GLU A N 1
ATOM 1620 C CA . GLU A 1 212 ? -13.620 8.864 21.398 1.00 95.38 212 GLU A CA 1
ATOM 1621 C C . GLU A 1 212 ? -12.492 8.146 20.650 1.00 95.38 212 GLU A C 1
ATOM 1623 O O . GLU A 1 212 ? -11.440 8.734 20.392 1.00 95.38 212 GLU A O 1
ATOM 1628 N N . VAL A 1 213 ? -12.689 6.870 20.306 1.00 96.44 213 VAL A N 1
ATOM 1629 C CA . VAL A 1 213 ? -11.694 6.098 19.563 1.00 96.44 213 VAL A CA 1
ATOM 1630 C C . VAL A 1 213 ? -11.464 6.738 18.197 1.00 96.44 213 VAL A C 1
ATOM 1632 O O . VAL A 1 213 ? -12.389 7.100 17.474 1.00 96.44 213 VAL A O 1
ATOM 1635 N N . ARG A 1 214 ? -10.199 6.929 17.837 1.00 95.88 214 ARG A N 1
ATOM 1636 C C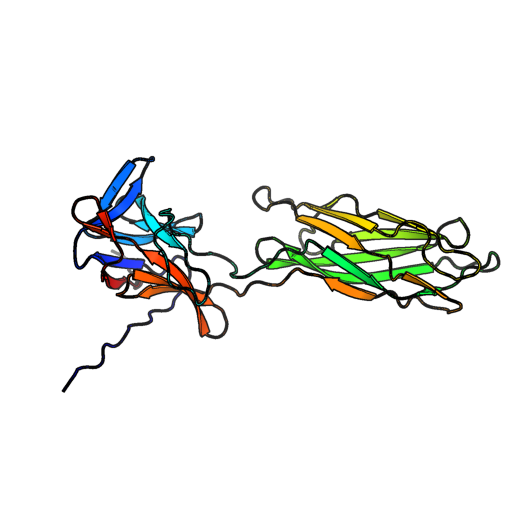A . ARG A 1 214 ? -9.785 7.559 16.584 1.00 95.88 214 ARG A CA 1
ATOM 1637 C C . ARG A 1 214 ? -8.563 6.856 16.029 1.00 95.88 214 ARG A C 1
ATOM 1639 O O . ARG A 1 214 ? -7.743 6.307 16.764 1.00 95.88 214 ARG A O 1
ATOM 1646 N N . LEU A 1 215 ? -8.432 6.923 14.711 1.00 96.50 215 LEU A N 1
ATOM 1647 C CA . LEU A 1 215 ? -7.188 6.590 14.038 1.00 96.50 215 LEU A CA 1
ATOM 1648 C C . LEU A 1 215 ? -6.127 7.621 14.443 1.00 96.50 215 LEU A C 1
ATOM 1650 O O . LEU A 1 215 ? -6.331 8.821 14.245 1.00 96.50 215 LEU A O 1
ATOM 1654 N N . ARG A 1 216 ? -5.005 7.161 14.998 1.00 96.38 216 ARG A N 1
ATOM 1655 C CA . ARG A 1 216 ? -3.823 8.000 15.230 1.00 96.38 216 ARG A CA 1
ATOM 1656 C C . ARG A 1 216 ? -2.950 8.043 13.987 1.00 96.38 216 ARG A C 1
ATOM 1658 O O . ARG A 1 216 ? -2.518 9.115 13.574 1.00 96.38 216 ARG A O 1
ATOM 1665 N N . PHE A 1 217 ? -2.683 6.868 13.427 1.00 95.94 217 PHE A N 1
ATOM 1666 C CA . PHE A 1 217 ? -1.665 6.688 12.407 1.00 95.94 217 PHE A CA 1
ATOM 1667 C C . PHE A 1 217 ? -2.019 5.535 11.466 1.00 95.94 217 PHE A C 1
ATOM 1669 O O . PHE A 1 217 ? -2.573 4.520 11.885 1.00 95.94 217 PHE A O 1
ATOM 1676 N N . ALA A 1 218 ? -1.673 5.712 10.195 1.00 96.75 218 ALA A N 1
ATOM 1677 C CA . ALA A 1 218 ? -1.581 4.664 9.192 1.00 96.75 218 ALA A CA 1
ATOM 1678 C C . ALA A 1 218 ? -0.400 5.010 8.275 1.00 96.75 218 ALA A C 1
ATOM 1680 O O . ALA A 1 218 ? -0.264 6.163 7.863 1.00 96.75 218 ALA A O 1
ATOM 1681 N N . ASP A 1 219 ? 0.449 4.032 7.980 1.00 95.75 219 ASP A N 1
ATOM 1682 C CA . ASP A 1 219 ? 1.690 4.217 7.211 1.00 95.75 219 ASP A CA 1
ATOM 1683 C C . ASP A 1 219 ? 1.476 4.302 5.692 1.00 95.75 219 ASP A C 1
ATOM 1685 O O . ASP A 1 219 ? 2.289 4.884 4.979 1.00 95.75 219 ASP A O 1
ATOM 1689 N N . GLY A 1 220 ? 0.381 3.734 5.188 1.00 94.44 220 GLY A N 1
ATOM 1690 C CA . GLY A 1 220 ? 0.126 3.698 3.752 1.00 94.44 220 GLY A CA 1
ATOM 1691 C C . GLY A 1 220 ? -0.182 5.069 3.156 1.00 94.44 220 GLY A C 1
ATOM 1692 O O . GLY A 1 220 ? -0.830 5.922 3.771 1.00 94.44 220 GLY A O 1
ATOM 1693 N N . ARG A 1 221 ? 0.212 5.253 1.894 1.00 91.12 221 ARG A N 1
ATOM 1694 C CA . ARG A 1 221 ? -0.006 6.497 1.155 1.00 91.12 221 ARG A CA 1
ATOM 1695 C C . ARG A 1 221 ? -0.412 6.255 -0.289 1.00 91.12 221 ARG A C 1
ATOM 1697 O O . ARG A 1 221 ? 0.087 5.365 -0.978 1.00 91.12 221 ARG A O 1
ATOM 1704 N N . ALA A 1 222 ? -1.277 7.138 -0.774 1.00 87.69 222 ALA A N 1
ATOM 1705 C CA . ALA A 1 222 ? -1.617 7.215 -2.182 1.00 87.69 222 ALA A CA 1
ATOM 1706 C C . ALA A 1 222 ? -0.371 7.545 -3.017 1.00 87.69 222 ALA A C 1
ATOM 1708 O O . ALA A 1 222 ? 0.268 8.578 -2.812 1.00 87.69 222 ALA A O 1
ATOM 1709 N N . GLY A 1 223 ? -0.079 6.722 -4.022 1.00 82.31 223 GLY A N 1
ATOM 1710 C CA . GLY A 1 223 ? 0.839 7.122 -5.085 1.00 82.31 223 GLY A CA 1
ATOM 1711 C C . GLY A 1 223 ? 0.217 8.192 -5.985 1.00 82.31 223 GLY A C 1
ATOM 1712 O O . GLY A 1 223 ? -1.015 8.323 -6.066 1.00 82.31 223 GLY A O 1
ATOM 1713 N N . LYS A 1 224 ? 1.065 8.941 -6.695 1.00 83.06 224 LYS A N 1
ATOM 1714 C CA . LYS A 1 224 ? 0.623 9.896 -7.721 1.00 83.06 224 LYS A CA 1
ATOM 1715 C C . LYS A 1 224 ? 0.342 9.160 -9.024 1.00 83.06 224 LYS A C 1
ATOM 1717 O O . LYS A 1 224 ? 1.125 8.300 -9.412 1.00 83.06 224 LYS A O 1
ATOM 1722 N N . GLY A 1 225 ? -0.750 9.513 -9.700 1.00 80.88 225 GLY A N 1
ATOM 1723 C CA . GLY A 1 225 ? -1.064 8.956 -11.015 1.00 80.88 225 GLY A CA 1
ATOM 1724 C C . GLY A 1 225 ? 0.050 9.263 -12.012 1.00 80.88 225 GLY A C 1
ATOM 1725 O O . GLY A 1 225 ? 0.467 10.422 -12.128 1.00 80.88 225 GLY A O 1
ATOM 1726 N N . VAL A 1 226 ? 0.531 8.227 -12.693 1.00 81.62 226 VAL A N 1
ATOM 1727 C CA . VAL A 1 226 ? 1.512 8.361 -13.765 1.00 81.62 226 VAL A CA 1
ATOM 1728 C C . VAL A 1 226 ? 0.784 8.851 -15.010 1.00 81.62 226 VAL A C 1
ATOM 1730 O O . VAL A 1 226 ? -0.174 8.241 -15.475 1.00 81.62 226 VAL A O 1
ATOM 1733 N N . GLN A 1 227 ? 1.216 9.995 -15.525 1.00 82.44 227 GLN A N 1
ATOM 1734 C CA . GLN A 1 227 ? 0.668 10.603 -16.735 1.00 82.44 227 GLN A CA 1
ATOM 1735 C C . GLN A 1 227 ? 1.453 10.193 -17.975 1.00 82.44 227 GLN A C 1
ATOM 1737 O O . GLN A 1 227 ? 0.911 10.229 -19.073 1.00 82.44 227 GLN A O 1
ATOM 1742 N N . GLY A 1 228 ? 2.715 9.811 -17.798 1.00 82.12 228 GLY A N 1
ATOM 1743 C CA . GLY A 1 228 ? 3.606 9.468 -18.886 1.00 82.12 228 GLY A CA 1
ATOM 1744 C C . GLY A 1 228 ? 5.004 9.149 -18.400 1.00 82.12 228 GLY A C 1
ATOM 1745 O O . GLY A 1 228 ? 5.280 9.111 -17.200 1.00 82.12 228 GLY A O 1
ATOM 1746 N N . TYR A 1 229 ? 5.890 8.953 -19.361 1.00 86.25 229 TYR A N 1
ATOM 1747 C CA . TYR A 1 229 ? 7.312 8.790 -19.129 1.00 86.25 229 TYR A CA 1
ATOM 1748 C C . TYR A 1 229 ? 8.085 9.540 -20.207 1.00 86.25 229 TYR A C 1
ATOM 1750 O O . TYR A 1 229 ? 7.573 9.775 -21.305 1.00 86.25 229 TYR A O 1
ATOM 1758 N N . ASN A 1 230 ? 9.314 9.906 -19.880 1.00 87.75 230 ASN A N 1
ATOM 1759 C CA . ASN A 1 230 ? 10.230 10.573 -20.781 1.00 87.75 230 ASN A CA 1
ATOM 1760 C C . ASN A 1 230 ? 11.584 9.865 -20.754 1.00 87.75 230 ASN A C 1
ATOM 1762 O O . ASN A 1 230 ? 11.960 9.253 -19.752 1.00 87.75 230 ASN A O 1
ATOM 1766 N N . ILE A 1 231 ? 12.309 9.952 -21.866 1.00 88.62 231 ILE A N 1
ATOM 1767 C CA . ILE A 1 231 ? 13.677 9.458 -21.977 1.00 88.62 231 ILE A CA 1
ATOM 1768 C C . ILE A 1 231 ? 14.540 10.621 -22.450 1.00 88.62 231 ILE A C 1
ATOM 1770 O O . ILE A 1 231 ? 14.309 11.187 -23.517 1.00 88.62 231 ILE A O 1
ATOM 1774 N N . THR A 1 232 ? 15.521 11.008 -21.642 1.00 87.19 232 THR A N 1
ATOM 1775 C CA . THR A 1 232 ? 16.410 12.120 -21.984 1.00 87.19 232 THR A CA 1
ATOM 1776 C C . THR A 1 232 ? 17.527 11.659 -22.924 1.00 87.19 232 THR A C 1
ATOM 1778 O O . THR A 1 232 ? 17.844 10.468 -22.975 1.00 87.19 232 THR A O 1
ATOM 1781 N N . PRO A 1 233 ? 18.206 12.585 -23.627 1.00 85.94 233 PRO A N 1
ATOM 1782 C CA . PRO A 1 233 ? 19.417 12.260 -24.381 1.00 85.94 233 PRO A CA 1
ATOM 1783 C C . PRO A 1 233 ? 20.549 11.670 -23.526 1.00 85.94 233 PRO A C 1
ATOM 1785 O O . PRO A 1 233 ? 21.440 11.022 -24.052 1.00 85.94 233 PRO A O 1
ATOM 1788 N N . GLY A 1 234 ? 20.522 11.840 -22.200 1.00 84.94 234 GLY A N 1
ATOM 1789 C CA . GLY A 1 234 ? 21.437 11.149 -21.284 1.00 84.94 234 GLY A CA 1
ATOM 1790 C C . GLY A 1 234 ? 21.046 9.695 -20.992 1.00 84.94 234 GLY A C 1
ATOM 1791 O O . GLY A 1 234 ? 21.698 9.041 -20.185 1.00 84.94 234 GLY A O 1
ATOM 1792 N N . GLY A 1 235 ? 19.954 9.198 -21.578 1.00 85.62 235 GLY A N 1
ATOM 1793 C CA . GLY A 1 235 ? 19.390 7.878 -21.307 1.00 85.62 235 GLY A CA 1
ATOM 1794 C C . GLY A 1 235 ? 18.622 7.771 -19.994 1.00 85.62 235 GLY A C 1
ATOM 1795 O O . GLY A 1 235 ? 18.167 6.680 -19.661 1.00 85.62 235 GLY A O 1
ATOM 1796 N N . GLN A 1 236 ? 18.453 8.867 -19.249 1.00 89.25 236 GLN A N 1
ATOM 1797 C CA . GLN A 1 236 ? 17.645 8.854 -18.031 1.00 89.25 236 GLN A CA 1
ATOM 1798 C C . GLN A 1 236 ? 16.180 8.653 -18.394 1.00 89.25 236 GLN A C 1
ATOM 1800 O O . GLN A 1 236 ? 15.652 9.322 -19.283 1.00 89.25 236 GLN A O 1
ATOM 1805 N N . VAL A 1 237 ? 15.529 7.751 -17.672 1.00 88.75 237 VAL A N 1
ATOM 1806 C CA . VAL A 1 237 ? 14.101 7.491 -17.774 1.00 88.75 237 VAL A CA 1
ATOM 1807 C C . VAL A 1 237 ? 13.426 8.165 -16.592 1.00 88.75 237 VAL A C 1
ATOM 1809 O O . VAL A 1 237 ? 13.741 7.866 -15.437 1.00 88.75 237 VAL A O 1
ATOM 1812 N N . SER A 1 238 ? 12.497 9.074 -16.871 1.00 88.06 238 SER A N 1
ATOM 1813 C CA . SER A 1 238 ? 11.679 9.730 -15.855 1.00 88.06 238 SER A CA 1
ATOM 1814 C C . SER A 1 238 ? 10.202 9.416 -16.045 1.00 88.06 238 SER A C 1
ATOM 1816 O O . SER A 1 238 ? 9.734 9.166 -17.154 1.00 88.06 238 SER A O 1
ATOM 1818 N N . VAL A 1 239 ? 9.457 9.422 -14.944 1.00 86.62 239 VAL A N 1
ATOM 1819 C CA . VAL A 1 239 ? 7.994 9.377 -14.945 1.00 86.62 239 VAL A CA 1
ATOM 1820 C C . VAL A 1 239 ? 7.440 10.773 -14.730 1.00 86.62 239 VAL A C 1
ATOM 1822 O O . VAL A 1 239 ? 7.868 11.482 -13.818 1.00 86.62 239 VAL A O 1
ATOM 1825 N N . SER A 1 240 ? 6.460 11.151 -15.544 1.00 85.88 240 SER A N 1
ATOM 1826 C CA . SER A 1 240 ? 5.678 12.369 -15.352 1.00 85.88 240 SER A CA 1
ATOM 1827 C C . SER A 1 240 ? 4.461 12.033 -14.494 1.00 85.88 240 SER A C 1
ATOM 1829 O O . SER A 1 240 ? 3.668 11.147 -14.822 1.00 85.88 240 SER A O 1
ATOM 1831 N N . LEU A 1 241 ? 4.313 12.732 -13.377 1.00 84.00 241 LEU A N 1
ATOM 1832 C CA . LEU A 1 241 ? 3.267 12.522 -12.383 1.00 84.00 241 LEU A CA 1
ATOM 1833 C C . LEU A 1 241 ? 2.268 13.679 -12.407 1.00 84.00 241 LEU A C 1
ATOM 1835 O O . LEU A 1 241 ? 2.600 14.807 -12.778 1.00 84.00 241 LEU A O 1
ATOM 1839 N N . GLY A 1 242 ? 1.054 13.419 -11.917 1.00 77.38 242 GLY A N 1
ATOM 1840 C CA . GLY A 1 242 ? 0.045 14.460 -11.716 1.00 77.38 242 GLY A CA 1
ATOM 1841 C C . GLY A 1 242 ? 0.595 15.702 -10.997 1.00 77.38 242 GLY A C 1
ATOM 1842 O O . GLY A 1 242 ? 1.280 15.597 -9.973 1.00 77.38 242 GLY A O 1
ATOM 1843 N N . GLY A 1 243 ? 0.279 16.881 -11.543 1.00 73.00 243 GLY A N 1
ATOM 1844 C CA . GLY A 1 243 ? 0.780 18.171 -11.057 1.00 73.00 243 GLY A CA 1
ATOM 1845 C C . GLY A 1 243 ? 2.125 18.603 -11.655 1.00 73.00 243 GLY A C 1
ATOM 1846 O O . GLY A 1 243 ? 2.758 19.490 -11.094 1.00 73.00 243 GLY A O 1
ATOM 1847 N N . GLY A 1 244 ? 2.569 17.982 -12.756 1.00 73.75 244 GLY A N 1
ATOM 1848 C CA . GLY A 1 244 ? 3.775 18.385 -13.494 1.00 73.75 244 GLY A CA 1
ATOM 1849 C C . GLY A 1 244 ? 5.094 17.966 -12.839 1.00 73.75 244 GLY A C 1
ATOM 1850 O O . GLY A 1 244 ? 6.147 18.474 -13.207 1.00 73.75 244 GLY A O 1
ATOM 1851 N N . VAL A 1 245 ? 5.049 17.061 -11.858 1.00 82.25 245 VAL A N 1
ATOM 1852 C CA . VAL A 1 245 ? 6.246 16.569 -11.165 1.00 82.25 245 VAL A CA 1
ATOM 1853 C C . VAL A 1 245 ? 6.877 15.453 -11.986 1.00 82.25 245 VAL A C 1
ATOM 1855 O O . VAL A 1 245 ? 6.205 14.469 -12.283 1.00 82.25 245 VAL A O 1
ATOM 1858 N N . GLU A 1 246 ? 8.168 15.560 -12.284 1.00 85.56 246 GLU A N 1
ATOM 1859 C CA . GLU A 1 246 ? 8.941 14.470 -12.881 1.00 85.56 246 GLU A CA 1
ATOM 1860 C C . GLU A 1 246 ? 9.839 13.794 -11.845 1.00 85.56 246 GLU A C 1
ATOM 1862 O O . GLU A 1 246 ? 10.368 14.442 -10.938 1.00 85.56 246 GLU A O 1
ATOM 1867 N N . ARG A 1 247 ? 9.999 12.475 -11.961 1.00 84.81 247 ARG A N 1
ATOM 1868 C CA . ARG A 1 247 ? 10.913 11.690 -11.123 1.00 84.81 247 ARG A CA 1
ATOM 1869 C C . ARG A 1 247 ? 11.721 10.741 -11.990 1.00 84.81 247 ARG A C 1
ATOM 1871 O O . ARG A 1 247 ? 11.138 9.981 -12.756 1.00 84.81 247 ARG A O 1
ATOM 1878 N N . VAL A 1 248 ? 13.043 10.783 -11.865 1.00 87.56 248 VAL A N 1
ATOM 1879 C CA . VAL A 1 248 ? 13.932 9.801 -12.498 1.00 87.56 248 VAL A CA 1
ATOM 1880 C C . VAL A 1 248 ? 13.723 8.449 -11.816 1.00 87.56 248 VAL A C 1
ATOM 1882 O O . VAL A 1 248 ? 13.640 8.383 -10.592 1.00 87.56 248 VAL A O 1
ATOM 1885 N N . ILE A 1 249 ? 13.589 7.393 -12.616 1.00 85.25 249 ILE A N 1
ATOM 1886 C CA . ILE A 1 249 ? 13.369 6.012 -12.154 1.00 85.25 249 ILE A CA 1
ATOM 1887 C C . ILE A 1 249 ? 14.490 5.065 -12.586 1.00 85.25 249 ILE A C 1
ATOM 1889 O O . ILE A 1 249 ? 14.573 3.940 -12.104 1.00 85.25 249 ILE A O 1
ATOM 1893 N N . GLY A 1 250 ? 15.357 5.502 -13.493 1.00 87.94 250 GLY A N 1
ATOM 1894 C CA . GLY A 1 250 ? 16.493 4.716 -13.943 1.00 87.94 250 GLY A CA 1
ATOM 1895 C C . GLY A 1 250 ? 17.186 5.342 -15.137 1.00 87.94 250 GLY A C 1
ATOM 1896 O O . GLY A 1 250 ? 16.859 6.452 -15.563 1.00 87.94 250 GLY A O 1
ATOM 1897 N N . GLN A 1 251 ? 18.145 4.609 -15.684 1.00 89.88 251 GLN A N 1
ATOM 1898 C CA . GLN A 1 251 ? 18.937 5.032 -16.824 1.00 89.88 251 GLN A CA 1
ATOM 1899 C C . GLN A 1 251 ? 19.224 3.849 -17.742 1.00 89.88 251 GLN A C 1
ATOM 1901 O O . GLN A 1 251 ? 19.592 2.764 -17.291 1.00 89.88 251 GLN A O 1
ATOM 1906 N N . ILE A 1 252 ? 19.019 4.056 -19.040 1.00 90.44 252 ILE A N 1
ATOM 1907 C CA . ILE A 1 252 ? 19.319 3.073 -20.078 1.00 90.44 252 ILE A CA 1
ATOM 1908 C C . ILE A 1 252 ? 20.833 2.913 -20.171 1.00 90.44 252 ILE A C 1
ATOM 1910 O O . ILE A 1 252 ? 21.574 3.894 -20.237 1.00 90.44 252 ILE A O 1
ATOM 1914 N N . VAL A 1 253 ? 21.272 1.660 -20.210 1.00 87.75 253 VAL A N 1
ATOM 1915 C CA . VAL A 1 253 ? 22.685 1.298 -20.310 1.00 87.75 253 VAL A CA 1
ATOM 1916 C C . VAL A 1 253 ? 22.995 0.887 -21.748 1.00 87.75 253 VAL A C 1
ATOM 1918 O O . VAL A 1 253 ? 22.235 0.158 -22.394 1.00 87.75 253 VAL A O 1
ATOM 1921 N N . THR A 1 254 ? 24.128 1.356 -22.258 1.00 87.75 254 THR A N 1
ATOM 1922 C CA . THR A 1 254 ? 24.702 0.907 -23.526 1.00 87.75 254 THR A CA 1
ATOM 1923 C C . THR A 1 254 ? 25.849 -0.060 -23.259 1.00 87.75 254 THR A C 1
ATOM 1925 O O . THR A 1 254 ? 26.323 -0.202 -22.136 1.00 87.75 254 THR A O 1
ATOM 1928 N N . ALA A 1 255 ? 26.306 -0.761 -24.287 1.00 85.00 255 ALA A N 1
ATOM 1929 C CA . ALA A 1 255 ? 27.542 -1.514 -24.231 1.00 85.00 255 ALA A CA 1
ATOM 1930 C C . ALA A 1 255 ? 28.452 -1.141 -25.390 1.00 85.00 255 ALA A C 1
ATOM 1932 O O . ALA A 1 255 ? 28.017 -1.073 -26.542 1.00 85.00 255 ALA A O 1
ATOM 1933 N N . ASN A 1 256 ? 29.733 -0.969 -25.083 1.00 82.00 256 ASN A N 1
ATOM 1934 C CA . ASN A 1 256 ? 30.783 -0.862 -26.080 1.00 82.00 256 ASN A CA 1
ATOM 1935 C C . ASN A 1 256 ? 31.864 -1.909 -25.787 1.00 82.00 256 ASN A C 1
ATOM 1937 O O . ASN A 1 256 ? 32.264 -2.094 -24.641 1.00 82.00 256 ASN A O 1
ATOM 1941 N N . HIS A 1 257 ? 32.284 -2.656 -26.811 1.00 76.44 257 HIS A N 1
ATOM 1942 C CA . HIS A 1 257 ? 33.268 -3.742 -26.692 1.00 76.44 257 HIS A CA 1
ATOM 1943 C C . HIS A 1 257 ? 32.998 -4.750 -25.550 1.00 76.44 257 HIS A C 1
ATOM 1945 O O . HIS A 1 257 ? 33.926 -5.271 -24.939 1.00 76.44 257 HIS A O 1
ATOM 1951 N N . GLY A 1 258 ? 31.725 -5.040 -25.259 1.00 69.75 258 GLY A N 1
ATOM 1952 C CA . GLY A 1 258 ? 31.328 -5.978 -24.199 1.00 69.75 258 GLY A CA 1
ATOM 1953 C C . GLY A 1 258 ? 31.332 -5.396 -22.781 1.00 69.75 258 GLY A C 1
ATOM 1954 O O . GLY A 1 258 ? 31.039 -6.124 -21.837 1.00 69.75 258 GLY A O 1
ATOM 1955 N N . VAL A 1 259 ? 31.616 -4.101 -22.621 1.00 77.81 259 VAL A N 1
ATOM 1956 C CA . VAL A 1 259 ? 31.541 -3.385 -21.342 1.00 77.81 259 VAL A CA 1
ATOM 1957 C C . VAL A 1 259 ? 30.274 -2.541 -21.315 1.00 77.81 259 VAL A C 1
ATOM 1959 O O . VAL A 1 259 ? 30.041 -1.748 -22.225 1.00 77.81 259 VAL A O 1
ATOM 1962 N N . ALA A 1 260 ? 29.461 -2.715 -20.275 1.00 79.00 260 ALA A N 1
ATOM 1963 C CA . ALA A 1 260 ? 28.263 -1.920 -20.048 1.00 79.00 260 ALA A CA 1
ATOM 1964 C C . ALA A 1 260 ? 28.626 -0.533 -19.494 1.00 79.00 260 ALA A C 1
ATOM 1966 O O . ALA A 1 260 ? 29.370 -0.427 -18.519 1.00 79.00 260 ALA A O 1
ATOM 1967 N N . THR A 1 261 ? 28.108 0.527 -20.109 1.00 79.69 261 THR A N 1
ATOM 1968 C CA . THR A 1 261 ? 28.385 1.923 -19.758 1.00 79.69 261 THR A CA 1
ATOM 1969 C C . THR A 1 261 ? 27.129 2.785 -19.888 1.00 79.69 261 THR A C 1
ATOM 1971 O O . THR A 1 261 ? 26.125 2.395 -20.481 1.00 79.69 261 THR A O 1
ATOM 1974 N N . ILE A 1 262 ? 27.176 3.991 -19.327 1.00 78.56 262 ILE A N 1
ATOM 1975 C CA . ILE A 1 262 ? 26.178 5.029 -19.584 1.00 78.56 262 ILE A CA 1
ATOM 1976 C C . ILE A 1 262 ? 26.738 5.917 -20.693 1.00 78.56 262 ILE A C 1
ATOM 1978 O O . ILE A 1 262 ? 27.806 6.506 -20.530 1.00 78.56 262 ILE A O 1
ATOM 1982 N N . SER A 1 263 ? 26.031 5.996 -21.819 1.00 75.81 263 SER A N 1
ATOM 1983 C CA . SER A 1 263 ? 26.437 6.805 -22.972 1.00 75.81 263 SER A CA 1
ATOM 1984 C C . SER A 1 263 ? 25.287 7.686 -23.459 1.00 75.81 263 SER A C 1
ATOM 1986 O O . SER A 1 263 ? 24.123 7.312 -23.288 1.00 75.81 263 SER A O 1
ATOM 1988 N N . PRO A 1 264 ? 25.582 8.829 -24.104 1.00 83.00 264 PRO A N 1
ATOM 1989 C CA . PRO A 1 264 ? 24.560 9.651 -24.734 1.00 83.00 264 PRO A CA 1
ATOM 1990 C C . PRO A 1 264 ? 23.736 8.867 -25.760 1.00 83.00 264 PRO A C 1
ATOM 1992 O O . PRO A 1 264 ? 24.243 8.013 -26.494 1.00 83.00 264 PRO A O 1
ATOM 1995 N N . LEU A 1 265 ? 22.456 9.205 -25.835 1.00 84.75 265 LEU A N 1
ATOM 1996 C CA . LEU A 1 265 ? 21.473 8.654 -26.748 1.00 84.75 265 LEU A CA 1
ATOM 1997 C C . LEU A 1 265 ? 20.904 9.774 -27.617 1.00 84.75 265 LEU A C 1
ATOM 1999 O O . LEU A 1 265 ? 20.539 10.848 -27.139 1.00 84.75 265 LEU A O 1
ATOM 2003 N N . HIS A 1 266 ? 20.732 9.490 -28.899 1.00 86.50 266 HIS A N 1
ATOM 2004 C CA . HIS A 1 266 ? 19.821 10.250 -29.736 1.00 86.50 266 HIS A CA 1
ATOM 2005 C C . HIS A 1 266 ? 18.405 9.741 -29.492 1.00 86.50 266 HIS A C 1
ATOM 2007 O O . HIS A 1 266 ? 18.091 8.596 -29.822 1.00 86.50 266 HIS A O 1
ATOM 2013 N N . VAL A 1 267 ? 17.565 10.597 -28.911 1.00 83.44 267 VAL A N 1
ATOM 2014 C CA . VAL A 1 267 ? 16.172 10.287 -28.582 1.00 83.44 267 VAL A CA 1
ATOM 2015 C C . VAL A 1 267 ? 15.253 11.173 -29.411 1.00 83.44 267 VAL A C 1
ATOM 2017 O O . VAL A 1 267 ? 15.328 12.398 -29.339 1.00 83.44 267 VAL A O 1
ATOM 2020 N N . ALA A 1 268 ? 14.375 10.551 -30.194 1.00 83.38 268 ALA A N 1
ATOM 2021 C CA . ALA A 1 268 ? 13.354 11.241 -30.968 1.00 83.38 268 ALA A CA 1
ATOM 2022 C C . ALA A 1 268 ? 11.960 10.732 -30.566 1.00 83.38 268 ALA A C 1
ATOM 2024 O O . ALA A 1 268 ? 11.656 9.553 -30.783 1.00 83.38 268 ALA A O 1
ATOM 2025 N N . PRO A 1 269 ? 11.087 11.586 -30.002 1.00 76.56 269 PRO A N 1
ATOM 2026 C CA . PRO A 1 269 ? 9.723 11.189 -29.689 1.00 76.56 269 PRO A CA 1
ATOM 2027 C C . PRO A 1 269 ? 8.940 10.891 -30.971 1.00 76.56 269 PRO A C 1
ATOM 2029 O O . PRO A 1 269 ? 9.034 11.598 -31.979 1.00 76.56 269 PRO A O 1
ATOM 2032 N N . ARG A 1 270 ? 8.134 9.832 -30.934 1.00 74.00 270 ARG A N 1
ATOM 2033 C CA . ARG A 1 270 ? 7.221 9.430 -32.003 1.00 74.00 270 ARG A CA 1
ATOM 2034 C C . ARG A 1 270 ? 5.797 9.482 -31.453 1.00 74.00 270 ARG A C 1
ATOM 2036 O O . ARG A 1 270 ? 5.421 8.670 -30.612 1.00 74.00 270 ARG A O 1
ATOM 2043 N N . SER A 1 271 ? 5.009 10.440 -31.939 1.00 55.97 271 SER A N 1
ATOM 2044 C CA . SER A 1 271 ? 3.562 10.478 -31.707 1.00 55.97 271 SER A CA 1
ATOM 2045 C C . SER A 1 271 ? 2.851 9.612 -32.747 1.00 55.97 271 SER A C 1
ATOM 2047 O O . SER A 1 271 ? 3.200 9.655 -33.929 1.00 55.97 271 SER A O 1
ATOM 2049 N N . LEU A 1 272 ? 1.838 8.850 -32.329 1.00 48.72 272 LEU A N 1
ATOM 2050 C CA . LEU A 1 272 ? 0.822 8.352 -33.253 1.00 48.72 272 LEU A CA 1
ATOM 2051 C C . LEU A 1 272 ? -0.050 9.545 -33.664 1.00 48.72 272 LEU A C 1
ATOM 2053 O O . LEU A 1 272 ? -1.076 9.818 -33.046 1.00 48.72 272 LEU A O 1
ATOM 2057 N N . SER A 1 273 ? 0.331 10.265 -34.719 1.00 39.12 273 SER A N 1
ATOM 2058 C CA . SER A 1 273 ? -0.682 11.000 -35.470 1.00 39.12 273 SER A CA 1
ATOM 2059 C C . SER A 1 273 ? -1.654 9.967 -36.045 1.00 39.12 273 SER A C 1
ATOM 2061 O O . SER A 1 273 ? -1.232 8.959 -36.610 1.00 39.12 273 SER A O 1
ATOM 2063 N N . HIS A 1 274 ? -2.957 10.177 -35.836 1.00 38.94 274 HIS A N 1
ATOM 2064 C CA . HIS A 1 274 ? -4.034 9.348 -36.374 1.00 38.94 274 HIS A CA 1
ATOM 2065 C C . HIS A 1 274 ? -3.802 9.031 -37.859 1.00 38.94 274 HIS A C 1
ATOM 2067 O O . HIS A 1 274 ? -4.091 9.834 -38.740 1.00 38.94 274 HIS A O 1
ATOM 2073 N N . GLY A 1 275 ? -3.299 7.830 -38.124 1.00 33.03 275 GLY A N 1
ATOM 2074 C CA . GLY A 1 275 ? -3.172 7.240 -39.447 1.00 33.03 275 GLY A CA 1
ATOM 2075 C C . GLY A 1 275 ? -4.289 6.239 -39.710 1.00 33.03 275 GLY A C 1
ATOM 2076 O O . GLY A 1 275 ? -4.013 5.143 -40.180 1.00 33.03 275 GLY A O 1
ATOM 2077 N N . LEU A 1 276 ? -5.547 6.590 -39.415 1.00 33.09 276 LEU A N 1
ATOM 2078 C CA . LEU A 1 276 ? -6.684 5.986 -40.117 1.00 33.09 276 LEU A CA 1
ATOM 2079 C C . LEU A 1 276 ? -6.772 6.656 -41.492 1.00 33.09 276 LEU A C 1
ATOM 2081 O O . LEU A 1 276 ? -7.647 7.473 -41.765 1.00 33.09 276 LEU A O 1
ATOM 2085 N N . GLY A 1 277 ? -5.808 6.330 -42.350 1.00 28.91 277 GLY A N 1
ATOM 2086 C CA . GLY A 1 277 ? -5.978 6.474 -43.783 1.00 28.91 277 GLY A CA 1
ATOM 2087 C C . GLY A 1 277 ? -6.924 5.375 -44.236 1.00 28.91 277 GLY A C 1
ATOM 2088 O O . GLY A 1 277 ? -6.477 4.277 -44.547 1.00 28.91 277 GLY A O 1
ATOM 2089 N N . LEU A 1 278 ? -8.225 5.668 -44.238 1.00 29.48 278 LEU A N 1
ATOM 2090 C CA . LEU A 1 278 ? -9.166 4.955 -45.092 1.00 29.48 278 LEU A CA 1
ATOM 2091 C C . LEU A 1 278 ? -8.636 5.037 -46.531 1.00 29.48 278 LEU A C 1
ATOM 2093 O O . LEU A 1 278 ? -8.520 6.125 -47.101 1.00 29.48 278 LEU A O 1
ATOM 2097 N N . ARG A 1 279 ? -8.301 3.882 -47.095 1.00 33.72 279 ARG A N 1
ATOM 2098 C CA . ARG A 1 279 ? -8.488 3.597 -48.513 1.00 33.72 279 ARG A CA 1
ATOM 2099 C C . ARG A 1 279 ? -9.418 2.407 -48.613 1.00 33.72 279 ARG A C 1
ATOM 2101 O O . ARG A 1 279 ? -9.227 1.472 -47.805 1.00 33.72 279 ARG A O 1
#